Protein AF-A0A023BTS7-F1 (afdb_monomer)

Radius of gyration: 22.59 Å; Cα contacts (8 Å, |Δi|>4): 475; chains: 1; bounding box: 55×73×57 Å

Solvent-accessible surface area (backbone atoms only — not comparable to full-atom values): 14020 Å² total; per-residue (Å²): 135,83,88,79,83,85,84,78,80,92,73,87,89,85,87,76,73,74,65,61,63,58,56,50,54,53,51,52,51,52,52,44,68,60,47,62,92,73,59,75,50,84,70,40,44,70,68,54,87,72,66,68,96,53,53,39,24,44,72,92,36,96,82,47,70,57,91,78,60,73,89,39,26,26,56,42,53,53,33,74,78,83,54,68,22,38,40,38,49,48,79,56,102,66,44,23,32,34,37,27,44,64,54,90,73,28,31,38,34,79,46,74,48,71,12,44,61,44,49,76,45,83,66,95,44,24,38,39,34,27,45,23,72,52,52,90,78,43,54,39,31,33,38,39,36,38,39,26,32,64,87,65,52,74,48,77,47,37,41,36,36,42,69,80,34,82,69,69,88,70,49,96,67,75,48,78,44,75,45,56,41,52,30,14,41,46,93,65,94,44,72,55,76,40,68,36,93,74,78,66,45,84,40,46,51,42,59,76,47,80,45,70,76,36,68,26,40,36,42,43,76,55,94,63,26,36,33,29,40,39,71,52,97,77,42,27,42,49,32,20,30,54,114

Organism: NCBI:txid1317122

Sequence (243 aa):
MKNKVFFLGIGYLFLTVSGYAQGNSLKTQLLLLQNSLGHKFLLDSTGFSTIKNAKFYTKNGDTNVFDINSKNVHIVDVNNDGEKDIIYQDNRHYQATVLLLKKGNDFVEVWNGPGVLVDIKQEKETTMYIVSSAIGCFDMTIVSTLVIDSDTTLTENTIALYSDTKMSTINKTLEQKIISGTLRTQPVIDDKKKIDPCTGDLKMGNQIRVIENKTVTVIKKQKEWFFVVLQEKDQSIIGWVKK

Secondary structure (DSSP, 8-state):
---------------SSHHHHHHHHHHHHHHHHHTTTT-------TTGGG--S--EE-TT-TT-B----GGGEEEE-SSSSSS-EEEEEE-SSS-EEEEEEEETTEEEEEEEEESEEEEEEESSSEEEEEEEPPBTTB-EEEEEEEEE-TT--EEEEEEEEETT-------SS-EEEEEEEEEESSSS----EEE-TTT--EEETTEEEEEEEEEEEEEEEETTEEEEEEE-SS-EEEEEEE-

Foldseek 3Di:
DDDDDDDDDPDDDPDPDVPPVVVVVVVVQLVCVQVVPPFDDDADLPPVVVQPPAFEEEQVDDPHTDDADSVFWHWDDQLPPPHTWIWGWDPPPFTKTWTWDDDPSYTYTPDIDTFDWRDWDDDQWIWTWGWGDQDDLRQWIKIWIWTAYNVRDIDIEMEIQGNLANRDDFDPDKDKDFDWFFFFSDPDDQQDWDQRPNPRDTDGGGTDDTDHRFIWIFRDDDDQKTFTWGDDDRYIYTGIGGD

Structure (mmCIF, N/CA/C/O backbone):
data_AF-A0A023BTS7-F1
#
_entry.id   AF-A0A023BTS7-F1
#
loop_
_atom_site.group_PDB
_atom_site.id
_atom_site.type_symbol
_atom_site.label_atom_id
_atom_site.label_alt_id
_atom_site.label_comp_id
_atom_site.label_asym_id
_atom_site.label_entity_id
_atom_site.label_seq_id
_atom_site.pdbx_PDB_ins_code
_atom_site.Cartn_x
_atom_site.Cartn_y
_atom_site.Cartn_z
_atom_site.occupancy
_atom_site.B_iso_or_equiv
_atom_site.auth_seq_id
_atom_site.auth_comp_id
_atom_site.auth_asym_id
_atom_site.auth_atom_id
_atom_site.pdbx_PDB_model_num
ATOM 1 N N . MET A 1 1 ? -33.519 52.528 -28.679 1.00 38.16 1 MET A N 1
ATOM 2 C CA . MET A 1 1 ? -32.586 51.681 -29.457 1.00 38.16 1 MET A CA 1
ATOM 3 C C . MET A 1 1 ? -31.503 51.150 -28.524 1.00 38.16 1 MET A C 1
ATOM 5 O O . MET A 1 1 ? -30.804 51.939 -27.918 1.00 38.16 1 MET A O 1
ATOM 9 N N . LYS A 1 2 ? -31.487 49.818 -28.375 1.00 35.34 2 LYS A N 1
ATOM 10 C CA . LYS A 1 2 ? -30.511 48.884 -27.770 1.00 35.34 2 LYS A CA 1
ATOM 11 C C . LYS A 1 2 ? -29.406 49.424 -26.834 1.00 35.34 2 LYS A C 1
ATOM 13 O O . LYS A 1 2 ? -28.358 49.863 -27.292 1.00 35.34 2 LYS A O 1
ATOM 18 N N . ASN A 1 3 ? -29.592 49.161 -25.536 1.00 34.84 3 ASN A N 1
ATOM 19 C CA . ASN A 1 3 ? -28.515 48.950 -24.564 1.00 34.84 3 ASN A CA 1
ATOM 20 C C . ASN A 1 3 ? -27.692 47.712 -24.960 1.00 34.84 3 ASN A C 1
ATOM 22 O O . ASN A 1 3 ? -28.260 46.637 -25.162 1.00 34.84 3 ASN A O 1
ATOM 26 N N . LYS A 1 4 ? -26.364 47.839 -25.030 1.00 34.22 4 LYS A N 1
ATOM 27 C CA . LYS A 1 4 ? -25.439 46.698 -25.015 1.00 34.22 4 LYS A CA 1
ATOM 28 C C . LYS A 1 4 ? -24.604 46.779 -23.743 1.00 34.22 4 LYS A C 1
ATOM 30 O O . LYS A 1 4 ? -23.710 47.607 -23.631 1.00 34.22 4 LYS A O 1
ATOM 35 N N . VAL A 1 5 ? -24.951 45.922 -22.790 1.00 38.06 5 VAL A N 1
ATOM 36 C CA . VAL A 1 5 ? -24.174 45.650 -21.582 1.00 38.06 5 VAL A CA 1
ATOM 37 C C . VAL A 1 5 ? -22.942 44.843 -21.991 1.00 38.06 5 VAL A C 1
ATOM 39 O O . VAL A 1 5 ? -23.065 43.802 -22.635 1.00 38.06 5 VAL A O 1
ATOM 4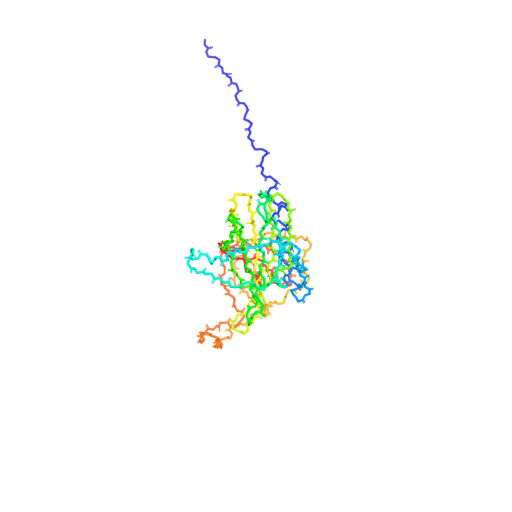2 N N . PHE A 1 6 ? -21.760 45.347 -21.643 1.00 33.44 6 PHE A N 1
ATOM 43 C CA . PHE A 1 6 ? -20.497 44.622 -21.738 1.00 33.44 6 PHE A CA 1
ATOM 44 C C . PHE A 1 6 ? -20.433 43.612 -20.583 1.00 33.44 6 PHE A C 1
ATOM 46 O O . PHE A 1 6 ? -20.255 43.993 -19.430 1.00 33.44 6 PHE A O 1
ATOM 53 N N . PHE A 1 7 ? -20.586 42.325 -20.891 1.00 36.41 7 PHE A N 1
ATOM 54 C CA . PHE A 1 7 ? -20.156 41.239 -20.012 1.00 36.41 7 PHE A CA 1
ATOM 55 C C . PHE A 1 7 ? -18.671 40.984 -20.293 1.00 36.41 7 PHE A C 1
ATOM 57 O O . PHE A 1 7 ? -18.323 40.412 -21.324 1.00 36.41 7 PHE A O 1
ATOM 64 N N . LEU A 1 8 ? -17.793 41.441 -19.401 1.00 38.62 8 LEU A N 1
ATOM 65 C CA . LEU A 1 8 ? -16.391 41.024 -19.371 1.00 38.62 8 LEU A CA 1
ATOM 66 C C . LEU A 1 8 ? -16.278 39.839 -18.412 1.00 38.62 8 LEU A C 1
ATOM 68 O O . LEU A 1 8 ? -16.628 39.932 -17.237 1.00 38.62 8 LEU A O 1
ATOM 72 N N . GLY A 1 9 ? -15.874 38.703 -18.978 1.00 34.56 9 GLY A N 1
ATOM 73 C CA . GLY A 1 9 ? -15.849 37.402 -18.331 1.00 34.56 9 GLY A CA 1
ATOM 74 C C . GLY A 1 9 ? -14.929 37.352 -17.117 1.00 34.56 9 GLY A C 1
ATOM 75 O O . GLY A 1 9 ? -13.729 37.591 -17.212 1.00 34.56 9 GLY A O 1
ATOM 76 N N . ILE A 1 10 ? -15.506 36.942 -15.991 1.00 45.28 10 ILE A N 1
ATOM 77 C CA . ILE A 1 10 ? -14.784 36.271 -14.916 1.00 45.28 10 ILE A CA 1
ATOM 78 C C . ILE A 1 10 ? -14.568 34.843 -15.412 1.00 45.28 10 ILE A C 1
ATOM 80 O O . ILE A 1 10 ? -15.482 34.021 -15.403 1.00 45.28 10 ILE A O 1
ATOM 84 N N . GLY A 1 11 ? -13.381 34.566 -15.934 1.00 36.44 11 GLY A N 1
ATOM 85 C CA . GLY A 1 11 ? -13.023 33.246 -16.425 1.00 36.44 11 GLY A CA 1
ATOM 86 C C . GLY A 1 11 ? -11.534 33.021 -16.255 1.00 36.44 11 GLY A C 1
ATOM 87 O O . GLY A 1 11 ? -10.737 33.801 -16.759 1.00 36.44 11 GLY A O 1
ATOM 88 N N . TYR A 1 12 ? -11.200 31.922 -15.584 1.00 38.53 12 TYR A N 1
ATOM 89 C CA . TYR A 1 12 ? -9.860 31.353 -15.447 1.00 38.53 12 TYR A CA 1
ATOM 90 C C . TYR A 1 12 ? -8.898 32.050 -14.483 1.00 38.53 12 TYR A C 1
ATOM 92 O O . TYR A 1 12 ? -7.897 32.635 -14.881 1.00 38.53 12 TYR A O 1
ATOM 100 N N . LEU A 1 13 ? -9.116 31.830 -13.184 1.00 36.47 13 LEU A N 1
ATOM 101 C CA . LEU A 1 13 ? -7.999 31.756 -12.239 1.00 36.47 13 LEU A CA 1
ATOM 102 C C . LEU A 1 13 ? -8.273 30.747 -11.110 1.00 36.47 13 LEU A C 1
ATOM 104 O O . LEU A 1 13 ? -8.234 31.082 -9.937 1.00 36.47 13 LEU A O 1
ATOM 108 N N . PHE A 1 14 ? -8.581 29.498 -11.465 1.00 35.06 14 PHE A N 1
ATOM 109 C CA . PHE A 1 14 ? -8.651 28.388 -10.505 1.00 35.06 14 PHE A CA 1
ATOM 110 C C . PHE A 1 14 ? -8.162 27.095 -11.161 1.00 35.06 14 PHE A C 1
ATOM 112 O O . PHE A 1 14 ? -8.954 26.217 -11.469 1.00 35.06 14 PHE A O 1
ATOM 119 N N . LEU A 1 15 ? -6.856 26.981 -11.427 1.00 36.12 15 LEU A N 1
ATOM 120 C CA . LEU A 1 15 ? -6.263 25.722 -11.910 1.00 36.12 15 LEU A CA 1
ATOM 121 C C . LEU A 1 15 ? -4.808 25.487 -11.454 1.00 36.12 15 LEU A C 1
ATOM 123 O O . LEU A 1 15 ? -4.045 24.823 -12.147 1.00 36.12 15 LEU A O 1
ATOM 127 N N . THR A 1 16 ? -4.385 25.995 -10.290 1.00 36.78 16 THR A N 1
ATOM 128 C CA . THR A 1 16 ? -2.992 25.783 -9.827 1.00 36.78 16 THR A CA 1
ATOM 129 C C . THR A 1 16 ? -2.820 25.285 -8.393 1.00 36.78 16 THR A C 1
ATOM 131 O O . THR A 1 16 ? -1.685 25.138 -7.953 1.00 36.78 16 THR A O 1
ATOM 134 N N . VAL A 1 17 ? -3.887 24.936 -7.664 1.00 31.33 17 VAL A N 1
ATOM 135 C CA . VAL A 1 17 ? -3.738 24.500 -6.256 1.00 31.33 17 VAL A CA 1
ATOM 136 C C . VAL A 1 17 ? -3.755 22.972 -6.074 1.00 31.33 17 VAL A C 1
ATOM 138 O O . VAL A 1 17 ? -3.212 22.466 -5.099 1.00 31.33 17 VAL A O 1
ATOM 141 N N . SER A 1 18 ? -4.249 22.192 -7.038 1.00 31.66 18 SER A N 1
ATOM 142 C CA . SER A 1 18 ? -4.325 20.723 -6.912 1.00 31.66 18 SER A CA 1
ATOM 143 C C . SER A 1 18 ? -3.000 19.978 -7.154 1.00 31.66 18 SER A C 1
ATOM 145 O O . SER A 1 18 ? -2.874 18.818 -6.771 1.00 31.66 18 SER A O 1
ATOM 147 N N . GLY A 1 19 ? -1.978 20.628 -7.727 1.00 29.69 19 GLY A N 1
ATOM 148 C CA . GLY A 1 19 ? -0.693 19.980 -8.034 1.00 29.69 19 GLY A CA 1
ATOM 149 C C . GLY A 1 19 ? 0.236 19.759 -6.830 1.00 29.69 19 GLY A C 1
ATOM 150 O O . GLY A 1 19 ? 1.085 18.869 -6.864 1.00 29.69 19 GLY A O 1
ATOM 151 N N . TYR A 1 20 ? 0.084 20.537 -5.751 1.00 32.44 20 TYR A N 1
ATOM 152 C CA . TYR A 1 20 ? 0.987 20.470 -4.590 1.00 32.44 20 TYR A CA 1
ATOM 153 C C . TYR A 1 20 ? 0.658 19.319 -3.627 1.00 32.44 20 TYR A C 1
ATOM 155 O O . TYR A 1 20 ? 1.573 18.692 -3.092 1.00 32.44 20 TYR A O 1
ATOM 163 N N . ALA A 1 21 ? -0.626 18.993 -3.446 1.00 35.97 21 ALA A N 1
ATOM 164 C CA . ALA A 1 21 ? -1.048 17.896 -2.572 1.00 35.97 21 ALA A CA 1
ATOM 165 C C . ALA A 1 21 ? -0.669 16.519 -3.154 1.00 35.97 21 ALA A C 1
ATOM 167 O O . ALA A 1 21 ? -0.145 15.657 -2.444 1.00 35.97 21 ALA A O 1
ATOM 168 N N . GLN A 1 22 ? -0.826 16.343 -4.473 1.00 48.41 22 GLN A N 1
ATOM 169 C CA . GLN A 1 22 ? -0.519 15.081 -5.156 1.00 48.41 22 GLN A CA 1
ATOM 170 C C . GLN A 1 22 ? 0.994 14.782 -5.187 1.00 48.41 22 GLN A C 1
ATOM 172 O O . GLN A 1 22 ? 1.408 13.631 -5.047 1.00 48.41 22 GLN A O 1
ATOM 177 N N . GLY A 1 23 ? 1.834 15.822 -5.290 1.00 57.47 23 GLY A N 1
ATOM 178 C CA . GLY A 1 23 ? 3.295 15.685 -5.265 1.00 57.47 23 GLY A CA 1
ATOM 179 C C . GLY A 1 23 ? 3.863 15.263 -3.905 1.00 57.47 23 GLY A C 1
ATOM 180 O O . GLY A 1 23 ? 4.871 14.554 -3.858 1.00 57.47 23 GLY A O 1
ATOM 181 N N . ASN A 1 24 ? 3.220 15.658 -2.799 1.00 70.12 24 ASN A N 1
ATOM 182 C CA . ASN A 1 24 ? 3.669 15.287 -1.455 1.00 70.12 24 ASN A CA 1
ATOM 183 C C . ASN A 1 24 ? 3.337 13.822 -1.126 1.00 70.12 24 ASN A C 1
ATOM 185 O O . ASN A 1 24 ? 4.209 13.085 -0.665 1.00 70.12 24 ASN A O 1
ATOM 189 N N . SER A 1 25 ? 2.114 13.381 -1.448 1.00 81.12 25 SER A N 1
ATOM 190 C CA . SER A 1 25 ? 1.676 11.995 -1.221 1.00 81.12 25 SER A CA 1
ATOM 191 C C . SER A 1 25 ? 2.551 10.987 -1.977 1.00 81.12 25 SER A C 1
ATOM 193 O O . SER A 1 25 ? 3.129 10.089 -1.360 1.00 81.12 25 SER A O 1
ATOM 195 N N . LEU A 1 26 ? 2.785 11.207 -3.280 1.00 88.56 26 LEU A N 1
ATOM 196 C CA . LEU A 1 26 ? 3.653 10.331 -4.075 1.00 88.56 26 LEU A CA 1
ATOM 197 C C . LEU A 1 26 ? 5.077 10.265 -3.507 1.00 88.56 26 LEU A C 1
ATOM 199 O O . LEU A 1 26 ? 5.682 9.198 -3.434 1.00 88.56 26 LEU A O 1
ATOM 203 N N . LYS A 1 27 ? 5.626 11.400 -3.063 1.00 88.75 27 LYS A N 1
ATOM 204 C CA . LYS A 1 27 ? 6.958 11.435 -2.450 1.00 88.75 27 LYS A CA 1
ATOM 205 C C . LYS A 1 27 ? 7.013 10.617 -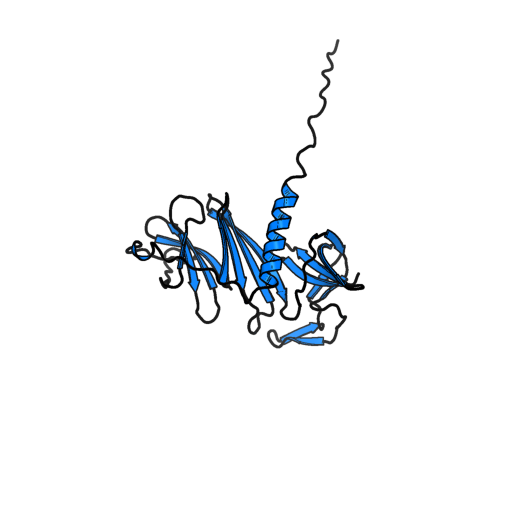1.157 1.00 88.75 27 LYS A C 1
ATOM 207 O O . LYS A 1 27 ? 7.992 9.901 -0.958 1.00 88.75 27 LYS A O 1
ATOM 212 N N . THR A 1 28 ? 5.992 10.700 -0.300 1.00 89.50 28 THR A N 1
ATOM 213 C CA . THR A 1 28 ? 5.890 9.850 0.899 1.00 89.50 28 THR A CA 1
ATOM 214 C C . THR A 1 28 ? 5.862 8.372 0.517 1.00 89.50 28 THR A C 1
ATOM 216 O O . THR A 1 28 ? 6.678 7.610 1.029 1.00 89.50 28 THR A O 1
ATOM 219 N N . GLN A 1 29 ? 5.015 7.975 -0.436 1.00 91.75 29 GLN A N 1
ATOM 220 C CA . GLN A 1 29 ? 4.936 6.582 -0.886 1.00 91.75 29 GLN A CA 1
ATOM 221 C C . GLN A 1 29 ? 6.279 6.064 -1.429 1.00 91.75 29 GLN A C 1
ATOM 223 O O . GLN A 1 29 ? 6.712 4.968 -1.076 1.00 91.75 29 GLN A O 1
ATOM 228 N N . LEU A 1 30 ? 6.984 6.866 -2.235 1.00 92.19 30 LEU A N 1
ATOM 229 C CA . LEU A 1 30 ? 8.309 6.505 -2.749 1.00 92.19 30 LEU A CA 1
ATOM 230 C C . LEU A 1 30 ? 9.348 6.355 -1.623 1.00 92.19 30 LEU A C 1
ATOM 232 O O . LEU A 1 30 ? 10.160 5.435 -1.662 1.00 92.19 30 LEU A O 1
ATOM 236 N N . LEU A 1 31 ? 9.323 7.216 -0.601 1.00 90.19 31 LEU A N 1
ATOM 237 C CA . LEU A 1 31 ? 10.227 7.102 0.554 1.00 90.19 31 LEU A CA 1
ATOM 238 C C . LEU A 1 31 ? 9.940 5.853 1.400 1.00 90.19 31 LEU A C 1
ATOM 240 O O . LEU A 1 31 ? 10.882 5.225 1.888 1.00 90.19 31 LEU A O 1
ATOM 244 N N . LEU A 1 32 ? 8.665 5.481 1.544 1.00 90.81 32 LEU A N 1
ATOM 245 C CA . LEU A 1 32 ? 8.254 4.247 2.219 1.00 90.81 32 LEU A CA 1
ATOM 246 C C . LEU A 1 32 ? 8.705 3.008 1.438 1.00 90.81 32 LEU A C 1
ATOM 248 O O . LEU A 1 32 ? 9.254 2.086 2.036 1.00 90.81 32 LEU A O 1
ATOM 252 N N . LEU A 1 33 ? 8.571 3.010 0.107 1.00 90.62 33 LEU A N 1
ATOM 253 C CA . LEU A 1 33 ? 9.100 1.940 -0.748 1.00 90.62 33 LEU A CA 1
ATOM 254 C C . LEU A 1 33 ? 10.628 1.829 -0.667 1.00 90.62 33 LEU A C 1
ATOM 256 O O . LEU A 1 33 ? 11.164 0.722 -0.671 1.00 90.62 33 LEU A O 1
ATOM 260 N N . GLN A 1 34 ? 11.334 2.958 -0.571 1.00 88.19 34 GLN A N 1
ATOM 261 C CA . GLN A 1 34 ? 12.792 2.979 -0.447 1.00 88.19 34 GLN A CA 1
ATOM 262 C C . GLN A 1 34 ? 13.277 2.408 0.899 1.00 88.19 34 GLN A C 1
ATOM 264 O O . GLN A 1 34 ? 14.335 1.783 0.947 1.00 88.19 34 GLN A O 1
ATOM 269 N N . ASN A 1 35 ? 12.518 2.617 1.980 1.00 80.88 35 ASN A N 1
ATOM 270 C CA . ASN A 1 35 ? 12.898 2.285 3.360 1.00 80.88 35 ASN A CA 1
ATOM 271 C C . ASN A 1 35 ? 11.894 1.327 4.032 1.00 80.88 35 ASN A C 1
ATOM 273 O O . ASN A 1 35 ? 11.577 1.467 5.219 1.00 80.88 35 ASN A O 1
ATOM 277 N N . SER A 1 36 ? 11.384 0.356 3.274 1.00 68.06 36 SER A N 1
ATOM 278 C CA . SER A 1 36 ? 10.275 -0.520 3.682 1.00 68.06 36 SER A CA 1
ATOM 279 C C . SER A 1 36 ? 10.566 -1.365 4.928 1.00 68.06 36 SER A C 1
ATOM 281 O O . SER A 1 36 ? 9.659 -1.654 5.699 1.00 68.06 36 SER A O 1
ATOM 283 N N . LEU A 1 37 ? 11.832 -1.710 5.176 1.00 61.50 37 LEU A N 1
ATOM 284 C CA . LEU A 1 37 ? 12.243 -2.593 6.277 1.00 61.50 37 LEU A CA 1
ATOM 285 C C . LEU A 1 37 ? 12.459 -1.879 7.626 1.00 61.50 37 LEU A C 1
ATOM 287 O O . LEU A 1 37 ? 12.729 -2.540 8.628 1.00 61.50 37 LEU A O 1
ATOM 291 N N . GLY A 1 38 ? 12.384 -0.543 7.664 1.00 59.19 38 GLY A N 1
ATOM 292 C CA . GLY A 1 38 ? 12.733 0.251 8.851 1.00 59.19 38 GLY A CA 1
ATOM 293 C C . GLY A 1 38 ? 11.557 0.871 9.608 1.00 59.19 38 GLY A C 1
ATOM 294 O O . GLY A 1 38 ? 11.738 1.303 10.745 1.00 59.19 38 GLY A O 1
ATOM 295 N N . HIS A 1 39 ? 10.367 0.934 9.007 1.00 66.19 39 HIS A N 1
ATOM 296 C CA . HIS A 1 39 ? 9.239 1.655 9.594 1.00 66.19 39 HIS A CA 1
ATOM 297 C C . HIS A 1 39 ? 8.427 0.736 10.509 1.00 66.19 39 HIS A C 1
ATOM 299 O O . HIS A 1 39 ? 7.797 -0.215 10.055 1.00 66.19 39 HIS A O 1
ATOM 305 N N . LYS A 1 40 ? 8.442 1.029 11.813 1.00 73.19 40 LYS A N 1
ATOM 306 C CA . LYS A 1 40 ? 7.531 0.430 12.792 1.00 73.19 40 LYS A CA 1
ATOM 307 C C . LYS A 1 40 ? 6.565 1.502 13.262 1.00 73.19 40 LYS A C 1
ATOM 309 O O . LYS A 1 40 ? 6.980 2.436 13.943 1.00 73.19 40 LYS A O 1
ATOM 314 N N . PHE A 1 41 ? 5.295 1.349 12.914 1.00 87.00 41 PHE A N 1
ATOM 315 C CA . PHE A 1 41 ? 4.245 2.151 13.517 1.00 87.00 41 PHE A CA 1
ATOM 316 C C . PHE A 1 41 ? 4.007 1.685 14.957 1.00 87.00 41 PHE A C 1
ATOM 318 O O . PHE A 1 41 ? 3.904 0.482 15.215 1.00 87.00 41 PHE A O 1
ATOM 325 N N . LEU A 1 42 ? 3.946 2.625 15.901 1.00 88.19 42 LEU A N 1
ATOM 326 C CA . LEU A 1 42 ? 3.655 2.306 17.293 1.00 88.19 42 LEU A CA 1
ATOM 327 C C . LEU A 1 42 ? 2.140 2.227 17.480 1.00 88.19 42 LEU A C 1
ATOM 329 O O . LEU A 1 42 ? 1.445 3.236 17.421 1.00 88.19 42 LEU A O 1
ATOM 333 N N . LEU A 1 43 ? 1.642 1.016 17.709 1.00 90.50 43 LEU A N 1
ATOM 334 C CA . LEU A 1 43 ? 0.234 0.791 18.009 1.00 90.50 43 LEU A CA 1
ATOM 335 C C . LEU A 1 43 ? -0.125 1.380 19.380 1.00 90.50 43 LEU A C 1
ATOM 337 O O . LEU A 1 43 ? 0.667 1.322 20.321 1.00 90.50 43 LEU A O 1
ATOM 341 N N . ASP A 1 44 ? -1.344 1.905 19.484 1.00 91.25 44 ASP A N 1
ATOM 342 C CA . ASP A 1 44 ? -1.888 2.475 20.719 1.00 91.25 44 ASP A CA 1
ATOM 343 C C . ASP A 1 44 ? -3.146 1.705 21.102 1.00 91.25 44 ASP A C 1
ATOM 345 O O . ASP A 1 44 ? -4.217 1.910 20.541 1.00 91.25 44 ASP A O 1
ATOM 349 N N . SER A 1 45 ? -3.003 0.792 22.055 1.00 91.44 45 SER A N 1
ATOM 350 C CA . SER A 1 45 ? -4.121 -0.006 22.564 1.00 91.44 45 SER A CA 1
ATOM 351 C C . SER A 1 45 ? -4.870 0.682 23.711 1.00 91.44 45 SER A C 1
ATOM 353 O O . SER A 1 45 ? -5.773 0.084 24.308 1.00 91.44 45 SER A O 1
ATOM 355 N N . THR A 1 46 ? -4.516 1.929 24.044 1.00 91.94 46 THR A N 1
ATOM 356 C CA . THR A 1 46 ? -5.170 2.692 25.110 1.00 91.94 46 THR A CA 1
ATOM 357 C C . THR A 1 46 ? -6.653 2.852 24.800 1.00 91.94 46 THR A C 1
ATOM 359 O O . THR A 1 46 ? -7.047 3.267 23.718 1.00 91.94 46 THR A O 1
ATOM 362 N N . GLY A 1 47 ? -7.499 2.497 25.767 1.00 87.19 47 GLY A N 1
ATOM 363 C CA . GLY A 1 47 ? -8.951 2.515 25.598 1.00 87.19 47 GLY A CA 1
ATOM 364 C C . GLY A 1 47 ? -9.549 1.199 25.104 1.00 87.19 47 GLY A C 1
ATOM 365 O O . GLY A 1 47 ? -10.747 1.012 25.260 1.00 87.19 47 GLY A O 1
ATOM 366 N N . PHE A 1 48 ? -8.763 0.222 24.635 1.00 91.19 48 PHE A N 1
ATOM 367 C CA . PHE A 1 48 ? -9.332 -1.075 24.241 1.00 91.19 48 PHE A CA 1
ATOM 368 C C . PHE A 1 48 ? -10.049 -1.778 25.408 1.00 91.19 48 PHE A C 1
ATOM 370 O O . PHE A 1 48 ? -11.105 -2.375 25.232 1.00 91.19 48 PHE A O 1
ATOM 377 N N . SER A 1 49 ? -9.519 -1.667 26.631 1.00 90.25 49 SER A N 1
ATOM 378 C CA . SER A 1 49 ? -10.111 -2.279 27.831 1.00 90.25 49 SER A CA 1
ATOM 379 C C . SER A 1 49 ? -11.472 -1.6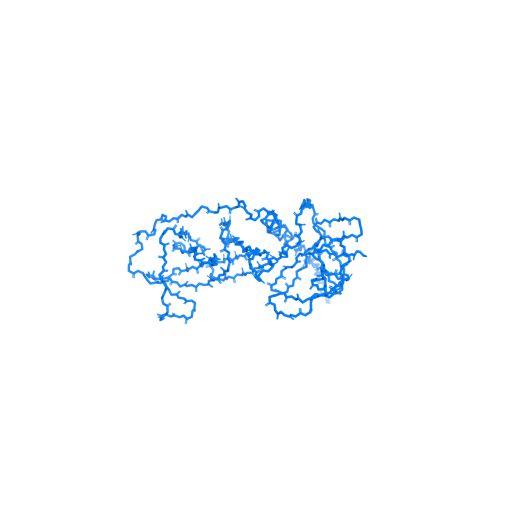97 28.237 1.00 90.25 49 SER A C 1
ATOM 381 O O . SER A 1 49 ? -12.163 -2.293 29.069 1.00 90.25 49 SER A O 1
ATOM 383 N N . THR A 1 50 ? -11.871 -0.546 27.686 1.00 89.12 50 THR A N 1
ATOM 384 C CA . THR A 1 50 ? -13.192 0.051 27.938 1.00 89.12 50 THR A CA 1
ATOM 385 C C . THR A 1 50 ? -14.265 -0.512 27.006 1.00 89.12 50 THR A C 1
ATOM 387 O O . THR A 1 50 ? -15.452 -0.393 27.315 1.00 89.12 50 THR A O 1
ATOM 390 N N . ILE A 1 51 ? -13.866 -1.184 25.920 1.00 89.38 51 ILE A N 1
ATOM 391 C CA . ILE A 1 51 ? -14.760 -1.864 24.986 1.00 89.38 51 ILE A CA 1
ATOM 392 C C . ILE A 1 51 ? -15.280 -3.138 25.659 1.00 89.38 51 ILE A C 1
ATOM 394 O O . ILE A 1 51 ? -14.534 -4.086 25.907 1.00 89.38 51 ILE A O 1
ATOM 398 N N . LYS A 1 52 ? -16.577 -3.163 25.982 1.00 88.69 52 LYS A N 1
ATOM 399 C CA . LYS A 1 52 ? -17.230 -4.288 26.665 1.00 88.69 52 LYS A CA 1
ATOM 400 C C . LYS A 1 52 ? -18.328 -4.880 25.796 1.00 88.69 52 LYS A C 1
ATOM 402 O O . LYS A 1 52 ? -19.176 -4.154 25.287 1.00 88.69 52 LYS A O 1
ATOM 407 N N . ASN A 1 53 ? -18.347 -6.209 25.700 1.00 88.50 53 ASN A N 1
ATOM 408 C CA . ASN A 1 53 ? -19.386 -6.974 25.001 1.00 88.50 53 ASN A CA 1
ATOM 409 C C . ASN A 1 53 ? -19.599 -6.555 23.531 1.00 88.50 53 ASN A C 1
ATOM 411 O O . ASN A 1 53 ? -20.698 -6.715 23.008 1.00 88.50 53 ASN A O 1
ATOM 415 N N . ALA A 1 54 ? -18.573 -5.995 22.887 1.00 90.62 54 ALA A N 1
ATOM 416 C CA . ALA A 1 54 ? -18.613 -5.625 21.479 1.00 90.62 54 ALA A CA 1
ATOM 417 C C . ALA A 1 54 ? -18.364 -6.847 20.591 1.00 90.62 54 ALA A C 1
ATOM 419 O O . ALA A 1 54 ? -17.602 -7.748 20.958 1.00 90.62 54 ALA A O 1
ATOM 420 N N . LYS A 1 55 ? -18.973 -6.847 19.408 1.00 93.19 55 LYS A N 1
ATOM 421 C CA . LYS A 1 55 ? -18.679 -7.790 18.325 1.00 93.19 55 LYS A CA 1
ATOM 422 C C . LYS A 1 55 ? -17.902 -7.095 17.207 1.00 93.19 55 LYS A C 1
ATOM 424 O O . LYS A 1 55 ? -18.094 -5.907 16.961 1.00 93.19 55 LYS A O 1
ATOM 429 N N . PHE A 1 56 ? -17.051 -7.855 16.520 1.00 93.19 56 PHE A N 1
ATOM 430 C CA . PHE A 1 56 ? -16.246 -7.392 15.385 1.00 93.19 56 PHE A CA 1
ATOM 431 C C . PHE A 1 56 ? -16.693 -8.123 14.122 1.00 93.19 56 PHE A C 1
ATOM 433 O O . PHE A 1 56 ? -16.343 -9.285 13.909 1.00 93.19 56 PHE A O 1
ATOM 440 N N . TYR A 1 57 ? -17.518 -7.470 13.312 1.00 93.19 57 TYR A N 1
ATOM 441 C CA . TYR A 1 57 ? -18.086 -8.069 12.110 1.00 93.19 57 TYR A CA 1
ATOM 442 C C . TYR A 1 57 ? -17.153 -7.909 10.914 1.00 93.19 57 TYR A C 1
ATOM 444 O O . TYR A 1 57 ? -16.570 -6.845 10.698 1.00 93.19 57 TYR A O 1
ATOM 452 N N . THR A 1 58 ? -17.060 -8.957 10.099 1.00 89.44 58 THR A N 1
ATOM 453 C CA . THR A 1 58 ? -16.421 -8.867 8.779 1.00 89.44 58 THR A CA 1
ATOM 454 C C . THR A 1 58 ? -17.260 -8.028 7.816 1.00 89.44 58 THR A C 1
ATOM 456 O O . THR A 1 58 ? -18.475 -7.885 7.987 1.00 89.44 58 THR A O 1
ATOM 459 N N . LYS A 1 59 ? -16.642 -7.570 6.724 1.00 84.12 59 LYS A N 1
ATOM 460 C CA . LYS A 1 59 ? -17.313 -6.784 5.675 1.00 84.12 59 LYS A CA 1
ATOM 461 C C . LYS A 1 59 ? -18.517 -7.502 5.041 1.00 84.12 59 LYS A C 1
ATOM 463 O O . LYS A 1 59 ? -19.416 -6.858 4.508 1.00 84.12 59 LYS A O 1
ATOM 468 N N . ASN A 1 60 ? -18.552 -8.836 5.116 1.00 76.19 60 ASN A N 1
ATOM 469 C CA . ASN A 1 60 ? -19.580 -9.681 4.501 1.00 76.19 60 ASN A CA 1
ATOM 470 C C . ASN A 1 60 ? -20.849 -9.867 5.359 1.00 76.19 60 ASN A C 1
ATOM 472 O O . ASN A 1 60 ? -21.733 -10.630 4.969 1.00 76.19 60 ASN A O 1
ATOM 476 N N . GLY A 1 61 ? -20.972 -9.164 6.490 1.00 61.72 61 GLY A N 1
ATOM 477 C CA . GLY A 1 61 ? -22.243 -8.977 7.196 1.00 61.72 61 GLY A CA 1
ATOM 478 C C . GLY A 1 61 ? -22.279 -9.462 8.647 1.00 61.72 61 GLY A C 1
ATOM 479 O O . GLY A 1 61 ? -21.370 -10.131 9.141 1.00 61.72 61 GLY A O 1
ATOM 480 N N . ASP A 1 62 ? -23.399 -9.150 9.305 1.00 67.62 62 ASP A N 1
ATOM 481 C CA . ASP A 1 62 ? -23.634 -9.204 10.761 1.00 67.62 62 ASP A CA 1
ATOM 482 C C . ASP A 1 62 ? -23.618 -10.617 11.390 1.00 67.62 62 ASP A C 1
ATOM 484 O O . ASP A 1 62 ? -23.923 -10.796 12.569 1.00 67.62 62 ASP A O 1
ATOM 488 N N . THR A 1 63 ? -23.297 -11.654 10.615 1.00 70.06 63 THR A N 1
ATOM 489 C CA . THR A 1 63 ? -23.255 -13.051 11.087 1.00 70.06 63 THR A CA 1
ATOM 490 C C . THR A 1 63 ? -21.842 -13.606 11.207 1.00 70.06 63 THR A C 1
ATOM 492 O O . THR A 1 63 ? -21.644 -14.602 11.901 1.00 70.06 63 THR A O 1
ATOM 495 N N . ASN A 1 64 ? -20.858 -12.964 10.575 1.00 79.12 64 ASN A N 1
ATOM 496 C CA . ASN A 1 64 ? -19.482 -13.435 10.568 1.00 79.12 64 ASN A CA 1
ATOM 497 C C . ASN A 1 64 ? -18.622 -12.517 11.441 1.00 79.12 64 ASN A C 1
ATOM 499 O O . ASN A 1 64 ? -18.296 -11.395 11.049 1.00 79.12 64 ASN A O 1
ATOM 503 N N . VAL A 1 65 ? -18.312 -13.000 12.643 1.00 81.50 65 VAL A N 1
ATOM 504 C CA . VAL A 1 65 ? -17.538 -12.293 13.668 1.00 81.50 65 VAL A CA 1
ATOM 505 C C . VAL A 1 65 ? -16.142 -12.901 13.736 1.00 81.50 65 VAL A C 1
ATOM 507 O O . VAL A 1 65 ? -16.007 -14.122 13.662 1.00 81.50 65 VAL A O 1
ATOM 510 N N . PHE A 1 66 ? -15.113 -12.072 13.901 1.00 84.69 66 PHE A N 1
ATOM 511 C CA . PHE A 1 66 ? -13.753 -12.546 14.149 1.00 84.69 66 PHE A CA 1
ATOM 512 C C . PHE A 1 66 ? -13.189 -11.986 15.452 1.00 84.69 66 PHE A C 1
ATOM 514 O O . PHE A 1 66 ? -13.537 -10.892 15.890 1.00 84.69 66 PHE A O 1
ATOM 521 N N . ASP A 1 67 ? -12.307 -12.759 16.077 1.00 82.88 67 ASP A N 1
ATOM 522 C CA . ASP A 1 67 ? -11.620 -12.333 17.288 1.00 82.88 67 ASP A CA 1
ATOM 523 C C . ASP A 1 67 ? -10.443 -11.427 16.932 1.00 82.88 67 ASP A C 1
ATOM 525 O O . ASP A 1 67 ? -9.626 -11.758 16.066 1.00 82.88 67 ASP A O 1
ATOM 529 N N . ILE A 1 68 ? -10.319 -10.307 17.644 1.00 85.69 68 ILE A N 1
ATOM 530 C CA . ILE A 1 68 ? -9.151 -9.432 17.551 1.00 85.69 68 ILE A CA 1
ATOM 531 C C . ILE A 1 68 ? -8.309 -9.515 18.819 1.00 85.69 68 ILE A C 1
ATOM 533 O O . ILE A 1 68 ? -8.808 -9.583 19.943 1.00 85.69 68 ILE A O 1
ATOM 537 N N . ASN A 1 69 ? -6.992 -9.501 18.637 1.00 84.31 69 ASN A N 1
ATOM 538 C CA . ASN A 1 69 ? -6.041 -9.506 19.738 1.00 84.31 69 ASN A CA 1
ATOM 539 C C . ASN A 1 69 ? -5.760 -8.070 20.188 1.00 84.31 69 ASN A C 1
ATOM 541 O O . ASN A 1 69 ? -5.159 -7.298 19.442 1.00 84.31 69 ASN A O 1
ATOM 545 N N . SER A 1 70 ? -6.098 -7.755 21.439 1.00 82.94 70 SER A N 1
ATOM 546 C CA . SER A 1 70 ? -5.920 -6.430 22.045 1.00 82.94 70 SER A CA 1
ATOM 547 C C . SER A 1 70 ? -4.478 -5.907 22.051 1.00 82.94 70 SER A C 1
ATOM 549 O O . SER A 1 70 ? -4.257 -4.731 22.315 1.00 82.94 70 SER A O 1
ATOM 551 N N . LYS A 1 71 ? -3.476 -6.762 21.814 1.00 85.50 71 LYS A N 1
ATOM 552 C CA . LYS A 1 71 ? -2.062 -6.358 21.739 1.00 85.50 71 LYS A CA 1
ATOM 553 C C . LYS A 1 71 ? -1.658 -5.802 20.374 1.00 85.50 71 LYS A C 1
ATOM 555 O O . LYS A 1 71 ? -0.616 -5.163 20.285 1.00 85.50 71 LYS A O 1
ATOM 560 N N . ASN A 1 72 ? -2.469 -6.028 19.341 1.00 90.62 72 ASN A N 1
ATOM 561 C CA . ASN A 1 72 ? -2.170 -5.617 17.972 1.00 90.62 72 ASN A CA 1
ATOM 562 C C . ASN A 1 72 ? -3.216 -4.632 17.433 1.00 90.62 72 ASN A C 1
ATOM 564 O O . ASN A 1 72 ? -3.578 -4.688 16.261 1.00 90.62 72 ASN A O 1
ATOM 568 N N . VAL A 1 73 ? -3.735 -3.755 18.289 1.00 93.81 73 VAL A N 1
ATOM 569 C CA . VAL A 1 73 ? -4.731 -2.749 17.906 1.00 93.81 73 VAL A CA 1
ATOM 570 C C . VAL A 1 73 ? -4.182 -1.346 18.093 1.00 93.81 73 VAL A C 1
ATOM 572 O O . VAL A 1 73 ? -3.408 -1.090 19.016 1.00 93.81 73 VAL A O 1
ATOM 575 N N . HIS A 1 74 ? -4.625 -0.439 17.236 1.00 95.75 74 HIS A N 1
ATOM 576 C CA . HIS A 1 74 ? -4.501 0.996 17.411 1.00 95.75 74 H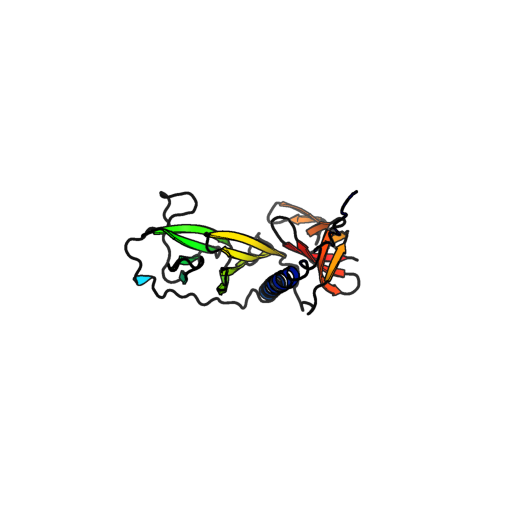IS A CA 1
ATOM 577 C C . HIS A 1 74 ? -5.904 1.605 17.478 1.00 95.75 74 HIS A C 1
ATOM 579 O O . HIS A 1 74 ? -6.717 1.374 16.582 1.00 95.75 74 HIS A O 1
ATOM 585 N N . ILE A 1 75 ? -6.184 2.324 18.563 1.00 95.19 75 ILE A N 1
ATOM 586 C CA . ILE A 1 75 ? -7.465 2.970 18.847 1.00 95.19 75 ILE A CA 1
ATOM 587 C C . ILE A 1 75 ? -7.380 4.428 18.421 1.00 95.19 75 ILE A C 1
ATOM 589 O O . ILE A 1 75 ? -6.619 5.211 18.989 1.00 95.19 75 ILE A O 1
ATOM 593 N N . VAL A 1 76 ? -8.164 4.805 17.420 1.00 95.38 76 VAL A N 1
ATOM 594 C CA . VAL A 1 76 ? -8.082 6.132 16.806 1.00 95.38 76 VAL A CA 1
ATOM 595 C C . VAL A 1 76 ? -9.416 6.481 16.158 1.00 95.38 76 VAL A C 1
ATOM 597 O O . VAL A 1 76 ? -10.139 5.597 15.740 1.00 95.38 76 VAL A O 1
ATOM 600 N N . ASP A 1 77 ? -9.757 7.763 16.126 1.00 95.25 77 ASP A N 1
ATOM 601 C CA . ASP A 1 77 ? -10.932 8.268 15.405 1.00 95.25 77 ASP A CA 1
ATOM 602 C C . ASP A 1 77 ? -10.498 8.503 13.950 1.00 95.25 77 ASP A C 1
ATOM 604 O O . ASP A 1 77 ? -9.744 9.450 13.698 1.00 95.25 77 ASP A O 1
ATOM 608 N N . VAL A 1 78 ? -10.813 7.586 13.024 1.00 95.75 78 VAL A N 1
ATOM 609 C CA . VAL A 1 78 ? -10.286 7.682 11.645 1.00 95.75 78 VAL A CA 1
ATOM 610 C C . VAL A 1 78 ? -11.177 8.509 10.728 1.00 95.75 78 VAL A C 1
ATOM 612 O O . VAL A 1 78 ? -10.675 9.081 9.761 1.00 95.75 78 VAL A O 1
ATOM 615 N N . ASN A 1 79 ? -12.472 8.588 11.017 1.00 95.19 79 ASN A N 1
ATOM 616 C CA . ASN A 1 79 ? -13.455 9.354 10.253 1.00 95.19 79 ASN A CA 1
ATOM 617 C C . ASN A 1 79 ? -13.824 10.681 10.947 1.00 95.19 79 ASN A C 1
ATOM 619 O O . ASN A 1 79 ? -14.735 11.367 10.507 1.00 95.19 79 ASN A O 1
ATOM 623 N N . ASN A 1 80 ? -13.117 11.092 11.998 1.00 93.44 80 ASN A N 1
ATOM 624 C CA . ASN A 1 80 ? -13.364 12.348 12.712 1.00 93.44 80 ASN A CA 1
ATOM 625 C C . ASN A 1 80 ? -14.827 12.509 13.182 1.00 93.44 80 ASN A C 1
ATOM 627 O O . ASN A 1 80 ? -15.341 13.634 13.220 1.00 93.44 80 ASN A O 1
ATOM 631 N N 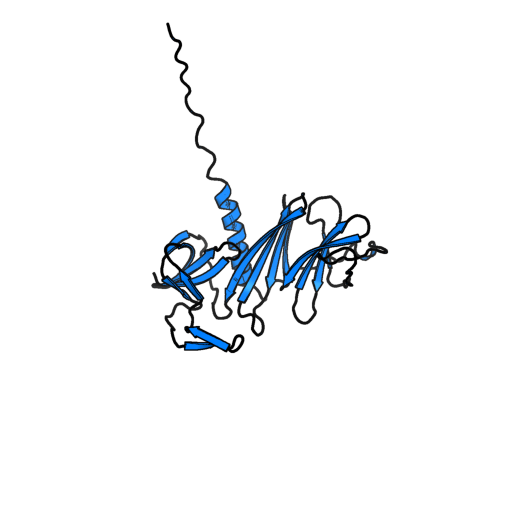. ASP A 1 81 ? -15.511 11.408 13.513 1.00 93.94 81 ASP A N 1
ATOM 632 C CA . ASP A 1 81 ? -16.905 11.433 13.981 1.00 93.94 81 ASP A CA 1
ATOM 633 C C . ASP A 1 81 ? -17.026 11.614 15.507 1.00 93.94 81 ASP A C 1
ATOM 635 O O . ASP A 1 81 ? -18.125 11.792 16.043 1.00 93.94 81 ASP A O 1
ATOM 639 N N . GLY A 1 82 ? -15.886 11.656 16.204 1.00 93.44 82 GLY A N 1
ATOM 640 C CA . GLY A 1 82 ? -15.787 11.805 17.650 1.00 93.44 82 GLY A CA 1
ATOM 641 C C . GLY A 1 82 ? -15.809 10.481 18.411 1.00 93.44 82 GLY A C 1
ATOM 642 O O . GLY A 1 82 ? -15.540 10.480 19.620 1.00 93.44 82 GLY A O 1
ATOM 643 N N . GLU A 1 83 ? -16.086 9.359 17.747 1.00 94.00 83 GLU A N 1
ATOM 644 C CA . GLU A 1 83 ? -15.932 8.028 18.311 1.00 94.00 83 GLU A CA 1
ATOM 645 C C . GLU A 1 83 ? -14.577 7.400 17.937 1.00 94.00 83 GLU A C 1
ATOM 647 O O . GLU A 1 83 ? -13.829 7.877 17.093 1.00 94.00 83 GLU A O 1
ATOM 652 N N . LYS A 1 84 ? -14.175 6.352 18.666 1.00 94.94 84 LYS A N 1
ATOM 653 C CA . LYS A 1 84 ? -12.911 5.654 18.406 1.00 94.94 84 LYS A CA 1
ATOM 654 C C . LYS A 1 84 ? -13.155 4.378 17.617 1.00 94.94 84 LYS A C 1
ATOM 656 O O . LYS A 1 84 ? -13.908 3.513 18.066 1.00 94.94 84 LYS A O 1
ATOM 661 N N . ASP A 1 85 ? -12.420 4.252 16.525 1.00 96.31 85 ASP A N 1
ATOM 662 C CA . ASP A 1 85 ? -12.332 3.092 15.652 1.00 96.31 85 ASP A CA 1
ATOM 663 C C . ASP A 1 85 ? -11.138 2.207 16.018 1.00 96.31 85 ASP A C 1
ATOM 665 O O . ASP A 1 85 ? -10.335 2.513 16.912 1.00 96.31 85 ASP A O 1
ATOM 669 N N . ILE A 1 86 ? -11.021 1.080 15.315 1.00 96.38 86 ILE A N 1
ATOM 670 C CA . ILE A 1 86 ? -9.951 0.109 15.522 1.00 96.38 86 ILE A CA 1
ATOM 671 C C . ILE A 1 86 ? -9.199 -0.116 14.215 1.00 96.38 86 ILE A C 1
ATOM 673 O O . ILE A 1 86 ? -9.765 -0.534 13.206 1.00 96.38 86 ILE A O 1
ATOM 677 N N . ILE A 1 87 ? -7.882 0.052 14.271 1.00 96.19 87 ILE A N 1
ATOM 678 C CA . ILE A 1 87 ? -6.968 -0.530 13.291 1.00 96.19 87 ILE A CA 1
ATOM 679 C C . ILE A 1 87 ? -6.337 -1.762 13.928 1.00 96.19 87 ILE A C 1
ATOM 681 O O . ILE A 1 87 ? -5.609 -1.656 14.914 1.00 96.19 87 ILE A O 1
ATOM 685 N N . TYR A 1 88 ? -6.613 -2.938 13.377 1.00 94.69 88 TYR A N 1
ATOM 686 C CA . TYR A 1 88 ? -6.084 -4.212 13.850 1.00 94.69 88 TYR A CA 1
ATOM 687 C C . TYR A 1 88 ? -4.983 -4.724 12.916 1.00 94.69 88 TYR A C 1
ATOM 689 O O . TYR A 1 88 ? -5.161 -4.758 11.701 1.00 94.69 88 TYR A O 1
ATOM 697 N N . GLN A 1 89 ? -3.847 -5.137 13.482 1.00 91.88 89 GLN A N 1
ATOM 698 C CA . GLN A 1 89 ? -2.774 -5.815 12.758 1.00 91.88 89 GLN A CA 1
ATOM 699 C C . GLN A 1 89 ? -2.791 -7.320 13.048 1.00 91.88 89 GLN A C 1
ATOM 701 O O . GLN A 1 89 ? -2.384 -7.779 14.123 1.00 91.88 89 GLN A O 1
ATOM 706 N N . ASP A 1 90 ? -3.223 -8.107 12.066 1.00 86.19 90 ASP A N 1
ATOM 707 C CA . ASP A 1 90 ? -3.067 -9.555 12.117 1.00 86.19 90 ASP A CA 1
ATOM 708 C C . ASP A 1 90 ? -1.602 -9.901 11.832 1.00 86.19 90 ASP A C 1
ATOM 710 O O . ASP A 1 90 ? -1.035 -9.522 10.807 1.00 86.19 90 ASP A O 1
ATOM 714 N N . ASN A 1 91 ? -0.975 -10.602 12.771 1.00 76.69 91 ASN A N 1
ATOM 715 C CA . ASN A 1 91 ? 0.423 -11.012 12.700 1.00 76.69 91 ASN A CA 1
ATOM 716 C C . ASN A 1 91 ? 0.591 -12.514 12.415 1.00 76.69 91 ASN A C 1
ATOM 718 O O . ASN A 1 91 ? 1.687 -13.051 12.601 1.00 76.69 91 ASN A O 1
ATOM 722 N N . ARG A 1 92 ? -0.473 -13.200 11.973 1.00 70.25 92 ARG A N 1
ATOM 723 C CA . ARG A 1 92 ? -0.388 -14.557 11.407 1.00 70.25 92 ARG A CA 1
ATOM 724 C C . ARG A 1 92 ? 0.344 -14.527 10.055 1.00 70.25 92 ARG A C 1
ATOM 726 O O . ARG A 1 92 ? 0.743 -13.468 9.592 1.00 70.25 92 ARG A O 1
ATOM 733 N N . HIS A 1 93 ? 0.584 -15.703 9.459 1.00 57.47 93 HIS A N 1
ATOM 734 C CA . HIS A 1 93 ? 1.539 -15.971 8.360 1.00 57.47 93 HIS A CA 1
ATOM 735 C C . HIS A 1 93 ? 1.727 -14.878 7.289 1.00 57.47 93 HIS A C 1
ATOM 737 O O . HIS A 1 93 ? 2.848 -14.706 6.812 1.00 57.47 93 HIS A O 1
ATOM 743 N N . TYR A 1 94 ? 0.672 -14.144 6.941 1.00 65.50 94 TYR A N 1
ATOM 744 C CA . TYR A 1 94 ? 0.740 -12.934 6.134 1.00 65.50 94 TYR A CA 1
ATOM 745 C C . TYR A 1 94 ? 0.265 -11.770 6.997 1.00 65.50 94 TYR A C 1
ATOM 747 O O . TYR A 1 94 ? -0.885 -11.765 7.432 1.00 65.50 94 TYR A O 1
ATOM 755 N N . GLN A 1 95 ? 1.155 -10.812 7.272 1.00 85.38 95 GLN A N 1
ATOM 756 C CA . GLN A 1 95 ? 0.776 -9.602 7.997 1.00 85.38 95 GLN A CA 1
ATOM 757 C C . GLN A 1 95 ? -0.375 -8.925 7.252 1.00 85.38 95 GLN A C 1
ATOM 759 O O . GLN A 1 95 ? -0.278 -8.725 6.038 1.00 85.38 95 GLN A O 1
ATOM 764 N N . ALA A 1 96 ? -1.444 -8.592 7.963 1.00 91.19 96 ALA A N 1
ATOM 765 C CA . ALA A 1 96 ? -2.589 -7.892 7.401 1.00 91.19 96 ALA A CA 1
ATOM 766 C C . ALA A 1 96 ? -3.003 -6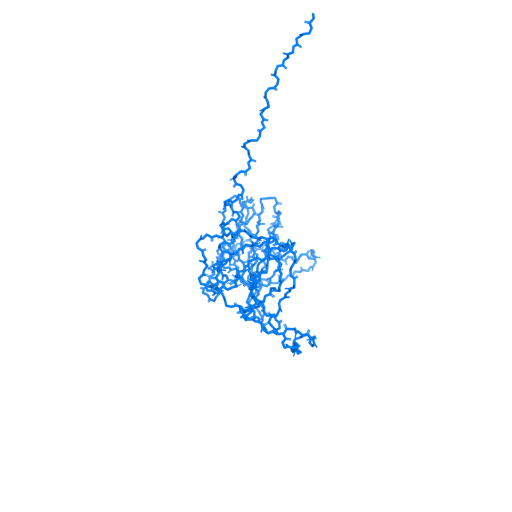.748 8.317 1.00 91.19 96 ALA A C 1
ATOM 768 O O . ALA A 1 96 ? -2.861 -6.821 9.540 1.00 91.19 96 ALA A O 1
ATOM 769 N N . THR A 1 97 ? -3.536 -5.696 7.711 1.00 94.50 97 THR A N 1
ATOM 770 C CA . THR A 1 97 ? -4.128 -4.571 8.423 1.00 94.50 97 THR A CA 1
ATOM 771 C C . THR A 1 97 ? -5.628 -4.585 8.154 1.00 94.50 97 THR A C 1
ATOM 773 O O . THR A 1 97 ? -6.064 -4.748 7.016 1.00 94.50 97 THR A O 1
ATOM 776 N N . VAL A 1 98 ? -6.420 -4.432 9.210 1.00 94.75 98 VAL A N 1
ATOM 777 C CA . VAL A 1 98 ? -7.881 -4.411 9.155 1.00 94.75 98 VAL A CA 1
ATOM 778 C C . VAL A 1 98 ? -8.360 -3.113 9.787 1.00 94.75 98 VAL A C 1
ATOM 780 O O . VAL A 1 98 ? -7.966 -2.794 10.909 1.00 94.75 98 VAL A O 1
ATOM 783 N N . LEU A 1 99 ? -9.194 -2.366 9.070 1.00 96.31 99 LEU A N 1
ATOM 784 C CA . LEU A 1 99 ? -9.847 -1.162 9.571 1.00 96.31 99 LEU A CA 1
ATOM 785 C C . LEU A 1 99 ? -11.299 -1.483 9.925 1.00 96.31 99 LEU A C 1
ATOM 787 O O . LEU A 1 99 ? -12.067 -1.959 9.085 1.00 96.31 99 LEU A O 1
ATOM 791 N N . LEU A 1 100 ? -11.654 -1.204 11.172 1.00 95.75 100 LEU A N 1
ATOM 792 C CA . LEU A 1 100 ? -12.938 -1.489 11.795 1.00 95.75 100 LEU A CA 1
ATOM 793 C C . LEU A 1 100 ? -13.539 -0.176 12.297 1.00 95.75 100 LEU A C 1
ATOM 795 O O . LEU A 1 100 ? -13.004 0.402 13.243 1.00 95.75 100 LEU A O 1
ATOM 799 N N . LEU A 1 101 ? -14.645 0.266 11.696 1.00 95.62 101 LEU A N 1
ATOM 800 C CA . LEU A 1 101 ? -15.364 1.448 12.173 1.00 95.62 101 LEU A CA 1
ATOM 801 C C . LEU A 1 101 ? -16.351 1.077 13.268 1.00 95.62 101 LEU A C 1
ATOM 803 O O . LEU A 1 101 ? -16.971 0.005 13.227 1.00 95.62 101 LEU A O 1
ATOM 807 N N . LYS A 1 102 ? -16.515 1.968 14.239 1.00 94.94 102 LYS A N 1
ATOM 808 C CA . LYS A 1 102 ? -17.505 1.788 15.296 1.00 94.94 102 LYS A CA 1
ATOM 809 C C . LYS A 1 102 ? -18.928 1.920 14.743 1.00 94.94 102 LYS A C 1
ATOM 811 O O . LYS A 1 102 ? -19.231 2.752 13.893 1.00 94.94 102 LYS A O 1
ATOM 816 N N . LYS A 1 103 ? -19.830 1.068 15.233 1.00 92.56 103 LYS A N 1
ATOM 817 C CA . LYS A 1 103 ? -21.262 1.095 14.911 1.00 92.56 103 LYS A CA 1
ATOM 818 C C . LYS A 1 103 ? -22.075 0.741 16.153 1.00 92.56 103 LYS A C 1
ATOM 820 O O . LYS A 1 103 ? -22.354 -0.425 16.440 1.00 92.56 103 LYS A O 1
ATOM 825 N N . GLY A 1 104 ? -22.458 1.765 16.913 1.00 91.56 104 GLY A N 1
ATOM 826 C CA . GLY A 1 104 ? -23.103 1.579 18.212 1.00 91.56 104 GLY A CA 1
ATOM 827 C C . GLY A 1 104 ? -22.147 0.911 19.206 1.00 91.56 104 GLY A C 1
ATOM 828 O O . GLY A 1 104 ? -21.081 1.447 19.513 1.00 91.56 104 GLY A O 1
ATOM 829 N N . ASN A 1 105 ? -22.512 -0.263 19.728 1.00 91.31 105 ASN A N 1
ATOM 830 C CA . ASN A 1 105 ? -21.629 -1.017 20.628 1.00 91.31 105 ASN A CA 1
ATOM 831 C C . ASN A 1 105 ? -20.617 -1.912 19.892 1.00 91.31 105 ASN A C 1
ATOM 833 O O . ASN A 1 105 ? -19.662 -2.369 20.513 1.00 91.31 105 ASN A O 1
ATOM 837 N N . ASP A 1 106 ? -20.827 -2.160 18.601 1.00 94.00 106 ASP A N 1
ATOM 838 C CA . ASP A 1 106 ? -20.052 -3.113 17.807 1.00 94.00 106 ASP A CA 1
ATOM 839 C C . ASP A 1 106 ? -19.104 -2.394 16.834 1.00 94.00 106 ASP A C 1
ATOM 841 O O . ASP A 1 106 ? -19.064 -1.163 16.769 1.00 94.00 106 ASP A O 1
ATOM 845 N N . PHE A 1 107 ? -18.340 -3.176 16.072 1.00 95.00 107 PHE A N 1
ATOM 846 C CA . PHE A 1 107 ? -17.412 -2.700 15.052 1.00 95.00 107 PHE A CA 1
ATOM 847 C C . PHE A 1 107 ? -17.602 -3.466 13.746 1.00 95.00 107 PHE A C 1
ATOM 849 O O . PHE A 1 107 ? -17.846 -4.675 13.760 1.00 95.00 107 PHE A O 1
ATOM 856 N N . VAL A 1 108 ? -17.463 -2.773 12.617 1.00 94.19 108 VAL A N 1
ATOM 857 C CA . VAL A 1 108 ? -17.646 -3.343 11.277 1.00 94.19 108 VAL A CA 1
ATOM 858 C C . VAL A 1 108 ? -16.406 -3.097 10.432 1.00 94.19 108 VAL A C 1
ATOM 860 O O . VAL A 1 108 ? -15.931 -1.968 10.314 1.00 94.19 108 VAL A O 1
ATOM 863 N N . GLU A 1 109 ? -15.881 -4.162 9.833 1.00 94.88 109 GLU A N 1
ATOM 864 C CA . GLU A 1 109 ? -14.756 -4.090 8.907 1.00 94.88 109 GLU A CA 1
ATOM 865 C C . GLU A 1 109 ? -15.154 -3.298 7.657 1.00 94.88 109 GLU A C 1
ATOM 867 O O . GLU A 1 109 ? -16.096 -3.657 6.946 1.00 94.88 109 GLU A O 1
ATOM 872 N N . VAL A 1 110 ? -14.392 -2.248 7.358 1.00 94.38 110 VAL A N 1
ATOM 873 C CA . VAL A 1 110 ? -14.558 -1.441 6.137 1.00 94.38 110 VAL A CA 1
ATOM 874 C C . VAL A 1 110 ? -13.432 -1.668 5.134 1.00 94.38 110 VAL A C 1
ATOM 876 O O . VAL A 1 110 ? -13.642 -1.542 3.922 1.00 94.38 110 VAL A O 1
ATOM 879 N N . TRP A 1 111 ? -12.258 -2.078 5.619 1.00 95.00 111 TRP A N 1
ATOM 880 C CA . TRP A 1 111 ? -11.105 -2.402 4.790 1.00 95.00 111 TRP A CA 1
ATOM 881 C C . TRP A 1 111 ? -10.251 -3.501 5.421 1.00 95.00 111 TRP A C 1
ATOM 883 O O . TRP A 1 111 ? -10.076 -3.551 6.638 1.00 95.00 111 TRP A O 1
ATOM 893 N N . ASN A 1 112 ? -9.699 -4.360 4.571 1.00 93.31 112 ASN A N 1
ATOM 894 C CA . ASN A 1 112 ? -8.800 -5.440 4.941 1.00 93.31 112 ASN A CA 1
ATOM 895 C C . ASN A 1 112 ? -7.840 -5.681 3.778 1.00 93.31 112 ASN A C 1
ATOM 897 O O . ASN A 1 112 ? -8.277 -5.937 2.652 1.00 93.31 112 ASN A O 1
ATOM 901 N N . GLY A 1 113 ? -6.545 -5.588 4.050 1.00 92.25 113 GLY A N 1
ATOM 902 C CA . GLY A 1 113 ? -5.525 -5.769 3.034 1.00 92.25 113 GLY A CA 1
ATOM 903 C C . GLY A 1 113 ? -4.186 -6.216 3.609 1.00 92.25 113 GLY A C 1
ATOM 904 O O . GLY A 1 113 ? -3.938 -6.118 4.817 1.00 92.25 113 GLY A O 1
ATOM 905 N N . PRO A 1 114 ? -3.306 -6.740 2.742 1.00 91.94 114 PRO A N 1
ATOM 906 C CA . PRO A 1 114 ? -2.010 -7.238 3.159 1.00 91.94 114 PRO A CA 1
ATOM 907 C C . PRO A 1 114 ? -1.090 -6.087 3.574 1.00 91.94 114 PRO A C 1
ATOM 909 O O . PRO A 1 114 ? -1.123 -4.995 3.005 1.00 91.94 114 PRO A O 1
ATOM 912 N N . GLY A 1 115 ? -0.203 -6.374 4.519 1.00 91.69 115 GLY A N 1
ATOM 913 C CA . GLY A 1 115 ? 0.832 -5.463 4.980 1.00 91.69 115 GLY A CA 1
ATOM 914 C C . GLY A 1 115 ? 0.590 -4.886 6.369 1.00 91.69 115 GLY A C 1
ATOM 915 O O . GLY A 1 115 ? -0.399 -5.169 7.049 1.00 91.69 115 GLY A O 1
ATOM 916 N N . VAL A 1 116 ? 1.550 -4.069 6.790 1.00 92.31 116 VAL A N 1
ATOM 917 C CA . VAL A 1 116 ? 1.576 -3.417 8.103 1.00 92.31 116 VAL A CA 1
ATOM 918 C C . VAL A 1 116 ? 1.348 -1.923 7.963 1.00 92.31 116 VAL A C 1
ATOM 920 O O . VAL A 1 116 ? 1.893 -1.292 7.056 1.00 92.31 116 VAL A O 1
ATOM 923 N N . LEU A 1 117 ? 0.580 -1.344 8.885 1.00 93.75 117 LEU A N 1
ATOM 924 C CA . LEU A 1 117 ? 0.518 0.107 9.053 1.00 93.75 117 LEU A CA 1
ATOM 925 C C . LEU A 1 117 ? 1.925 0.631 9.361 1.00 93.75 117 LEU A C 1
ATOM 927 O O . LEU A 1 117 ? 2.593 0.123 10.266 1.00 93.75 117 LEU A O 1
ATOM 931 N N . VAL A 1 118 ? 2.360 1.643 8.614 1.00 93.31 118 VAL A N 1
ATOM 932 C CA . VAL A 1 118 ? 3.666 2.295 8.794 1.00 93.31 118 VAL A CA 1
ATOM 933 C C . VAL A 1 118 ? 3.553 3.773 9.151 1.00 93.31 118 VAL A C 1
ATOM 935 O O . VAL A 1 118 ? 4.488 4.308 9.739 1.00 93.31 118 VAL A O 1
ATOM 938 N N . ASP A 1 119 ? 2.432 4.421 8.825 1.00 92.75 119 ASP A N 1
ATOM 939 C CA . ASP A 1 119 ? 2.184 5.831 9.135 1.00 92.75 119 ASP A CA 1
ATOM 940 C C . 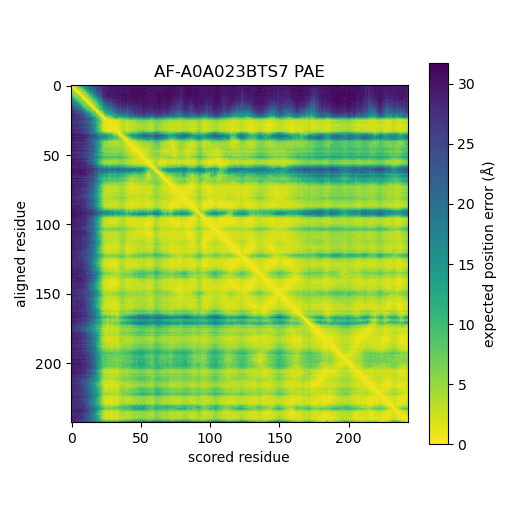ASP A 1 119 ? 0.676 6.140 9.132 1.00 92.75 119 ASP A C 1
ATOM 942 O O . ASP A 1 119 ? -0.086 5.532 8.370 1.00 92.75 119 ASP A O 1
ATOM 946 N N . ILE A 1 120 ? 0.264 7.106 9.958 1.00 93.00 120 ILE A N 1
ATOM 947 C CA . ILE A 1 120 ? -1.086 7.681 9.977 1.00 93.00 120 ILE A CA 1
ATOM 948 C C . ILE A 1 120 ? -0.984 9.202 10.103 1.00 93.00 120 ILE A C 1
ATOM 950 O O . ILE A 1 120 ? -0.246 9.727 10.936 1.00 93.00 120 ILE A O 1
ATOM 954 N N . LYS A 1 121 ? -1.740 9.921 9.276 1.00 92.62 121 LYS A N 1
ATOM 955 C CA . LYS A 1 121 ? -1.832 11.383 9.320 1.00 92.62 121 LYS A CA 1
ATOM 956 C C . LYS A 1 121 ? -3.286 11.775 9.490 1.00 92.62 121 LYS A C 1
ATOM 958 O O . LYS A 1 121 ? -4.093 11.478 8.615 1.00 92.62 121 LYS A O 1
ATOM 963 N N . GLN A 1 122 ? -3.596 12.423 10.606 1.00 90.00 122 GLN A N 1
ATOM 964 C CA . GLN A 1 122 ? -4.928 12.941 10.901 1.00 90.00 122 GLN A CA 1
ATOM 965 C C . GLN A 1 122 ? -4.939 14.445 10.626 1.00 90.00 122 GLN A C 1
ATOM 967 O O . GLN A 1 122 ? -4.414 15.235 11.412 1.00 90.00 122 GLN A O 1
ATOM 972 N N . GLU A 1 123 ? -5.482 14.825 9.472 1.00 86.12 123 GLU A N 1
ATOM 973 C CA . GLU A 1 123 ? -5.731 16.221 9.111 1.00 86.12 123 GLU A CA 1
ATOM 974 C C . GLU A 1 123 ? -7.248 16.422 8.952 1.00 86.12 123 GLU A C 1
ATOM 976 O O . GLU A 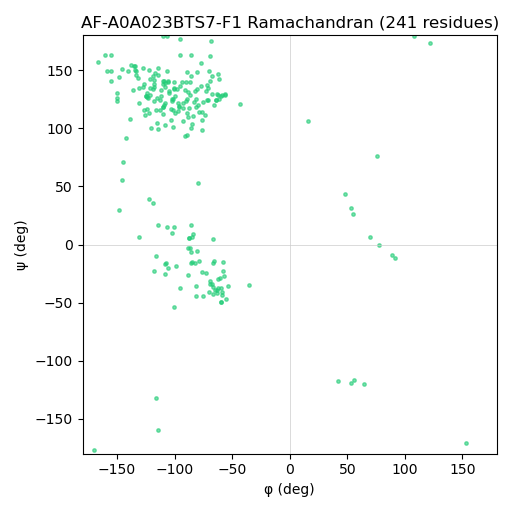1 123 ? -8.019 15.993 9.806 1.00 86.12 123 GLU A O 1
ATOM 981 N N . LYS A 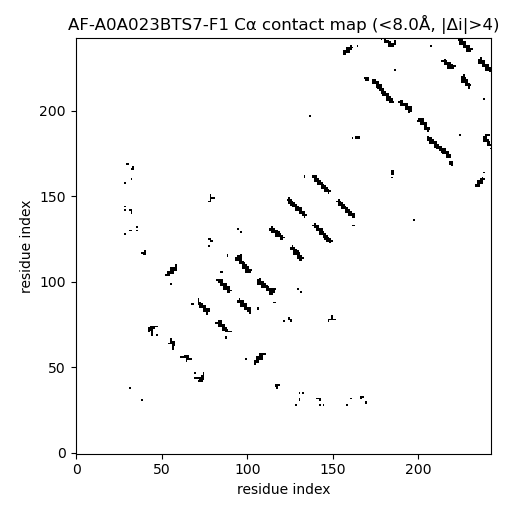1 124 ? -7.703 17.063 7.867 1.00 86.31 124 LYS A N 1
ATOM 982 C CA . LYS A 1 124 ? -9.134 17.098 7.525 1.00 86.31 124 LYS A CA 1
ATOM 983 C C . LYS A 1 124 ? -9.663 15.694 7.196 1.00 86.31 124 LYS A C 1
ATOM 985 O O . LYS A 1 124 ? -10.777 15.349 7.567 1.00 86.31 124 LYS A O 1
ATOM 990 N N . GLU A 1 125 ? -8.842 14.918 6.502 1.00 91.44 125 GLU A N 1
ATOM 991 C CA . GLU A 1 125 ? -9.048 13.508 6.186 1.00 91.44 125 GLU A CA 1
ATOM 992 C C . GLU A 1 125 ? -7.963 12.704 6.908 1.00 91.44 125 GLU A C 1
ATOM 994 O O . GLU A 1 125 ? -6.849 13.205 7.130 1.00 91.44 125 GLU A O 1
ATOM 999 N N . THR A 1 126 ? -8.261 11.452 7.249 1.00 94.56 126 THR A N 1
ATOM 1000 C CA . THR A 1 126 ? -7.242 10.541 7.776 1.00 94.56 126 THR A CA 1
ATOM 1001 C C . THR A 1 126 ? -6.576 9.818 6.619 1.00 94.56 126 THR A C 1
ATOM 1003 O O . THR A 1 126 ? -7.236 9.167 5.814 1.00 94.56 126 THR A O 1
ATOM 1006 N N . THR A 1 127 ? -5.249 9.905 6.538 1.00 95.12 127 THR A N 1
ATOM 1007 C CA . THR A 1 127 ? -4.454 9.131 5.580 1.00 95.12 127 THR A CA 1
ATOM 1008 C C . THR A 1 127 ? -3.667 8.046 6.300 1.00 95.12 127 THR A C 1
ATOM 1010 O O . THR A 1 127 ? -2.832 8.349 7.152 1.00 95.12 127 THR A O 1
ATOM 1013 N N . MET A 1 128 ? -3.877 6.790 5.917 1.00 95.44 128 MET A N 1
ATOM 1014 C CA . MET A 1 128 ? -3.106 5.638 6.387 1.00 95.44 128 MET A CA 1
ATOM 1015 C C . MET A 1 128 ? -2.158 5.154 5.292 1.00 95.44 128 MET A C 1
ATOM 1017 O O . MET A 1 128 ? -2.539 5.069 4.123 1.00 95.44 128 MET A O 1
ATOM 1021 N N . TYR A 1 129 ? -0.936 4.786 5.675 1.00 94.69 129 TYR A N 1
ATOM 1022 C CA . TYR A 1 129 ? 0.033 4.149 4.784 1.00 94.69 129 TYR A CA 1
ATOM 1023 C C . TYR A 1 129 ? 0.329 2.737 5.269 1.00 94.69 129 TYR A C 1
ATOM 1025 O O . TYR A 1 129 ? 0.725 2.536 6.419 1.00 94.69 129 TYR A O 1
ATOM 1033 N N . ILE A 1 130 ? 0.162 1.763 4.380 1.00 94.69 130 ILE A N 1
ATOM 1034 C CA . ILE A 1 130 ? 0.335 0.341 4.672 1.00 94.69 130 ILE A CA 1
ATOM 1035 C C . ILE A 1 130 ? 1.355 -0.231 3.698 1.00 94.69 130 ILE A C 1
ATOM 1037 O O . ILE A 1 130 ? 1.254 -0.012 2.493 1.00 94.69 130 ILE A O 1
ATOM 1041 N N . VAL A 1 131 ? 2.352 -0.947 4.219 1.00 93.88 131 VAL A N 1
ATOM 1042 C CA . VAL A 1 131 ? 3.413 -1.573 3.421 1.00 93.88 131 VAL A CA 1
ATOM 1043 C C . VAL A 1 131 ? 3.235 -3.082 3.445 1.00 93.88 131 VAL A C 1
ATOM 1045 O O . VAL A 1 131 ? 3.350 -3.714 4.496 1.00 93.88 131 VAL A O 1
ATOM 1048 N N . SER A 1 132 ? 3.017 -3.664 2.271 1.00 92.50 132 SER A N 1
ATOM 1049 C CA . SER A 1 132 ? 3.083 -5.106 2.044 1.00 92.50 132 SER A CA 1
ATOM 1050 C C . SER A 1 132 ? 4.407 -5.443 1.373 1.00 92.50 132 SER A C 1
ATOM 1052 O O . SER A 1 132 ? 4.752 -4.855 0.350 1.00 92.50 132 SER A O 1
ATOM 1054 N N . SER A 1 133 ? 5.178 -6.355 1.961 1.00 90.06 133 SER A N 1
ATOM 1055 C CA . SER A 1 133 ? 6.475 -6.764 1.413 1.00 90.06 133 SER A CA 1
ATOM 1056 C C . SER A 1 133 ? 6.321 -7.924 0.436 1.00 90.06 133 SER A C 1
ATOM 1058 O O . SER A 1 133 ? 5.473 -8.794 0.636 1.00 90.06 133 SER A O 1
ATOM 1060 N N . ALA A 1 134 ? 7.195 -7.975 -0.570 1.00 89.69 134 ALA A N 1
ATOM 1061 C CA . ALA A 1 134 ? 7.307 -9.143 -1.436 1.00 89.69 134 ALA A CA 1
ATOM 1062 C C . ALA A 1 134 ? 7.600 -10.408 -0.604 1.00 89.69 134 ALA A C 1
ATOM 1064 O O . ALA A 1 134 ? 8.526 -10.420 0.213 1.00 89.69 134 ALA A O 1
ATOM 1065 N N . ILE A 1 135 ? 6.820 -11.472 -0.805 1.00 86.62 135 ILE A N 1
ATOM 1066 C CA . ILE A 1 135 ? 6.978 -12.750 -0.103 1.00 86.62 135 ILE A CA 1
ATOM 1067 C C . ILE A 1 135 ? 6.522 -13.921 -0.974 1.00 86.62 135 ILE A C 1
ATOM 1069 O O . ILE A 1 135 ? 5.419 -13.931 -1.521 1.00 86.62 135 ILE A O 1
ATOM 1073 N N . GLY A 1 136 ? 7.369 -14.948 -1.071 1.00 86.19 136 GLY A N 1
ATOM 1074 C CA . GLY A 1 136 ? 7.084 -16.137 -1.871 1.00 86.19 136 GLY A CA 1
ATOM 1075 C C . GLY A 1 136 ? 6.780 -15.767 -3.322 1.00 86.19 136 GLY A C 1
ATOM 1076 O O . GLY A 1 136 ? 7.631 -15.213 -4.009 1.00 86.19 136 GLY A O 1
ATOM 1077 N N . CYS A 1 137 ? 5.556 -16.061 -3.757 1.00 87.69 137 CYS A N 1
ATOM 1078 C CA . CYS A 1 137 ? 5.080 -15.781 -5.110 1.00 87.69 137 CYS A CA 1
ATOM 1079 C C . CYS A 1 137 ? 4.504 -14.384 -5.326 1.00 87.69 137 CYS A C 1
ATOM 1081 O O . CYS A 1 137 ? 4.139 -14.030 -6.443 1.00 87.69 137 CYS A O 1
ATOM 1083 N N . PHE A 1 138 ? 4.436 -13.583 -4.269 1.00 87.81 138 PHE A N 1
ATOM 1084 C CA . PHE A 1 138 ? 4.124 -12.173 -4.373 1.00 87.81 138 PHE A CA 1
ATOM 1085 C C . PHE A 1 138 ? 5.432 -11.399 -4.560 1.00 87.81 138 PHE A C 1
ATOM 1087 O O . PHE A 1 138 ? 6.120 -11.093 -3.588 1.00 87.81 138 PHE A O 1
ATOM 1094 N N . ASP A 1 139 ? 5.807 -11.121 -5.810 1.00 89.56 139 ASP A N 1
ATOM 1095 C CA . ASP A 1 139 ? 7.110 -10.546 -6.184 1.00 89.56 139 ASP A CA 1
ATOM 1096 C C . ASP A 1 139 ? 7.154 -9.009 -6.123 1.00 89.56 139 ASP A C 1
ATOM 1098 O O . ASP A 1 139 ? 8.062 -8.383 -6.672 1.00 89.56 139 ASP A O 1
ATOM 1102 N N . MET A 1 140 ? 6.198 -8.380 -5.437 1.00 92.38 140 MET A N 1
ATOM 1103 C CA . MET A 1 140 ? 6.087 -6.927 -5.333 1.00 92.38 140 MET A CA 1
ATOM 1104 C C . MET A 1 140 ? 6.006 -6.470 -3.882 1.00 92.38 140 MET A C 1
ATOM 1106 O O . MET A 1 140 ? 5.268 -7.025 -3.075 1.00 92.38 140 MET A O 1
ATOM 1110 N N . THR A 1 141 ? 6.721 -5.395 -3.570 1.00 93.31 141 THR A N 1
ATOM 1111 C CA . THR A 1 141 ? 6.424 -4.571 -2.400 1.00 93.31 141 THR A CA 1
ATOM 1112 C C . THR A 1 141 ? 5.388 -3.531 -2.809 1.00 93.31 141 THR A C 1
ATOM 1114 O O . THR A 1 141 ? 5.576 -2.831 -3.808 1.00 93.31 141 THR A O 1
ATOM 1117 N N . ILE A 1 142 ? 4.306 -3.419 -2.045 1.00 94.19 142 ILE A N 1
ATOM 1118 C CA . ILE A 1 142 ? 3.210 -2.482 -2.296 1.00 94.19 142 ILE A CA 1
ATOM 1119 C C . ILE A 1 142 ? 3.100 -1.502 -1.135 1.00 94.19 142 ILE A C 1
ATOM 1121 O O . ILE A 1 142 ? 3.139 -1.903 0.027 1.00 94.19 142 ILE A O 1
ATOM 1125 N N . VAL A 1 143 ? 2.930 -0.223 -1.459 1.00 94.94 143 VAL A N 1
ATOM 1126 C CA . VAL A 1 143 ? 2.403 0.771 -0.520 1.00 94.94 143 VAL A CA 1
ATOM 1127 C C . VAL A 1 143 ? 0.951 1.039 -0.883 1.00 94.94 143 VAL A C 1
ATOM 1129 O O . VAL A 1 143 ? 0.691 1.558 -1.969 1.00 94.94 143 VAL A O 1
ATOM 1132 N N . SER A 1 144 ? 0.032 0.708 0.020 1.00 95.19 144 SER A N 1
ATOM 1133 C CA . SER A 1 144 ? -1.362 1.153 -0.029 1.00 95.19 144 SER A CA 1
ATOM 1134 C C . SER A 1 144 ? -1.502 2.455 0.753 1.00 95.19 144 SER A C 1
ATOM 1136 O O . SER A 1 144 ? -1.018 2.579 1.880 1.00 95.19 144 SER A O 1
ATOM 1138 N N . THR A 1 145 ? -2.171 3.430 0.153 1.00 95.19 145 THR A N 1
ATOM 1139 C CA . THR A 1 145 ? -2.585 4.677 0.792 1.00 95.19 145 THR A CA 1
ATOM 1140 C C . THR A 1 145 ? -4.097 4.683 0.875 1.00 95.19 145 THR A C 1
ATOM 1142 O O . THR A 1 145 ? -4.765 4.690 -0.159 1.00 95.19 145 THR A O 1
ATOM 1145 N N . LEU A 1 146 ? -4.614 4.675 2.100 1.00 95.56 146 LEU A N 1
ATOM 1146 C CA . LEU A 1 146 ? -6.041 4.780 2.373 1.00 95.56 146 LEU A CA 1
ATOM 1147 C C . LEU A 1 146 ? -6.333 6.203 2.818 1.00 95.56 146 LEU A C 1
ATOM 1149 O O . LEU A 1 146 ? -5.703 6.690 3.755 1.00 95.56 146 LEU A O 1
ATOM 1153 N N . VAL A 1 147 ? -7.268 6.855 2.142 1.00 94.88 147 VAL A N 1
ATOM 1154 C CA . VAL A 1 147 ? -7.804 8.156 2.537 1.00 94.88 147 VAL A CA 1
ATOM 1155 C C . VAL A 1 147 ? -9.229 7.927 3.015 1.00 94.88 147 VAL A C 1
ATOM 1157 O O . VAL A 1 147 ? -10.048 7.401 2.258 1.00 94.88 147 VAL A O 1
ATOM 1160 N N . ILE A 1 148 ? -9.483 8.273 4.274 1.00 95.56 148 ILE A N 1
ATOM 1161 C CA . ILE A 1 148 ? -10.780 8.147 4.937 1.00 95.56 148 ILE A CA 1
ATOM 1162 C C . ILE A 1 148 ? -11.336 9.553 5.164 1.00 95.56 148 ILE A C 1
ATOM 1164 O O . ILE A 1 148 ? -10.715 10.368 5.856 1.00 95.56 148 ILE A O 1
ATOM 1168 N N . ASP A 1 149 ? -12.490 9.826 4.558 1.00 93.19 149 ASP A N 1
ATOM 1169 C CA . ASP A 1 149 ? -13.257 11.053 4.787 1.00 93.19 149 ASP A CA 1
ATOM 1170 C C . ASP A 1 149 ? -14.181 10.885 6.006 1.00 93.19 149 ASP A C 1
ATOM 1172 O O . ASP A 1 149 ? -14.484 9.783 6.472 1.00 93.19 149 ASP A O 1
ATOM 1176 N N . SER A 1 150 ? -14.649 12.018 6.505 1.00 91.25 150 SER A N 1
ATOM 1177 C CA . SER A 1 150 ? -15.632 12.158 7.566 1.00 91.25 150 SER A CA 1
ATOM 1178 C C . SER A 1 150 ? -16.972 11.481 7.314 1.00 91.25 150 SER A C 1
ATOM 1180 O O . SER A 1 150 ? -17.647 11.058 8.249 1.00 91.25 150 SER A O 1
ATOM 1182 N N . ASP A 1 151 ? -17.356 11.325 6.050 1.00 91.81 151 ASP A N 1
ATOM 1183 C CA . ASP A 1 151 ? -18.557 10.583 5.668 1.00 91.81 151 ASP A CA 1
ATOM 1184 C C . ASP A 1 151 ? -18.325 9.065 5.578 1.00 91.81 151 ASP A C 1
ATOM 1186 O O . ASP A 1 151 ? -19.205 8.336 5.120 1.00 91.81 151 ASP A O 1
ATOM 1190 N N . THR A 1 152 ? -17.161 8.583 6.031 1.00 90.38 152 THR A N 1
ATOM 1191 C CA . THR A 1 152 ? -16.679 7.191 5.965 1.00 90.38 152 THR A CA 1
ATOM 1192 C C . THR A 1 152 ? -16.330 6.684 4.567 1.00 90.38 152 THR A C 1
ATOM 1194 O O . THR A 1 152 ? -15.984 5.508 4.408 1.00 90.38 152 THR A O 1
ATOM 1197 N N . THR A 1 153 ? -16.358 7.546 3.545 1.00 93.88 153 THR A N 1
ATOM 1198 C CA . THR A 1 153 ? -15.878 7.177 2.213 1.00 93.88 153 THR A CA 1
ATOM 1199 C C . THR A 1 153 ? -14.390 6.855 2.277 1.00 93.88 153 THR A C 1
ATOM 1201 O O . THR A 1 153 ? -13.579 7.633 2.780 1.00 93.88 153 THR A O 1
ATOM 1204 N N . LEU A 1 154 ? -14.028 5.693 1.731 1.00 93.88 154 LEU A N 1
ATOM 1205 C CA . LEU A 1 154 ? -12.657 5.207 1.680 1.00 93.88 154 LEU A CA 1
ATOM 1206 C C . LEU A 1 154 ? -12.167 5.178 0.236 1.00 93.88 154 LEU A C 1
ATOM 1208 O O . LEU A 1 154 ? -12.759 4.516 -0.620 1.00 93.88 154 LEU A O 1
ATOM 1212 N N . THR A 1 155 ? -11.051 5.858 -0.016 1.00 93.38 155 THR A N 1
ATOM 1213 C CA . THR A 1 155 ? -10.327 5.784 -1.289 1.00 93.38 155 THR A CA 1
ATOM 1214 C C . THR A 1 155 ? -8.990 5.092 -1.072 1.00 93.38 155 THR A C 1
ATOM 1216 O O . THR A 1 155 ? -8.209 5.497 -0.214 1.00 93.38 155 THR A O 1
ATOM 1219 N N . GLU A 1 156 ? -8.707 4.067 -1.874 1.00 93.56 156 GLU A N 1
ATOM 1220 C CA . GLU A 1 156 ? -7.420 3.375 -1.878 1.00 93.56 156 GLU A CA 1
ATOM 1221 C C . GLU A 1 156 ? -6.628 3.718 -3.143 1.00 93.56 156 GLU A C 1
ATOM 1223 O O . GLU A 1 156 ? -7.155 3.701 -4.256 1.00 93.56 156 GLU A O 1
ATOM 1228 N N . ASN A 1 157 ? -5.338 3.999 -2.971 1.00 93.12 157 ASN A N 1
ATOM 1229 C CA . ASN A 1 157 ? -4.376 4.066 -4.064 1.00 93.12 157 ASN A CA 1
ATOM 1230 C C . ASN A 1 157 ? -3.145 3.238 -3.705 1.00 93.12 157 ASN A C 1
ATOM 1232 O O . ASN A 1 157 ? -2.618 3.354 -2.599 1.00 93.12 157 ASN A O 1
ATOM 1236 N N . THR A 1 158 ? -2.664 2.431 -4.646 1.00 94.81 158 THR A N 1
ATOM 1237 C CA . THR A 1 158 ? -1.511 1.559 -4.432 1.00 94.81 158 THR A CA 1
ATOM 1238 C C . THR A 1 158 ? -0.367 1.904 -5.371 1.00 94.81 158 THR A C 1
ATOM 1240 O O . THR A 1 158 ? -0.578 2.255 -6.532 1.00 94.81 158 THR A O 1
ATOM 1243 N N . ILE A 1 159 ? 0.866 1.771 -4.888 1.00 95.31 159 ILE A N 1
ATOM 1244 C CA . ILE A 1 159 ? 2.064 1.801 -5.728 1.00 95.31 159 ILE A CA 1
ATOM 1245 C C . ILE A 1 159 ? 2.896 0.544 -5.500 1.00 95.31 159 ILE A C 1
ATOM 1247 O O . ILE A 1 159 ? 3.217 0.192 -4.365 1.00 95.31 159 ILE A O 1
ATOM 1251 N N . ALA A 1 160 ? 3.236 -0.135 -6.592 1.00 95.12 160 ALA A N 1
ATOM 1252 C CA . ALA A 1 160 ? 3.954 -1.397 -6.585 1.00 95.12 160 ALA A CA 1
ATOM 1253 C C . ALA A 1 160 ? 5.384 -1.250 -7.111 1.00 95.12 160 ALA A C 1
ATOM 1255 O O . ALA A 1 160 ? 5.650 -0.595 -8.127 1.00 95.12 160 ALA A O 1
ATOM 1256 N N . LEU A 1 161 ? 6.300 -1.923 -6.422 1.00 94.75 161 LEU A N 1
ATOM 1257 C CA . LEU A 1 161 ? 7.703 -2.057 -6.778 1.00 94.75 161 LEU A CA 1
ATOM 1258 C C . LEU A 1 161 ? 8.067 -3.542 -6.800 1.00 94.75 161 LEU A C 1
ATOM 1260 O O . LEU A 1 161 ? 8.064 -4.199 -5.763 1.00 94.75 161 LEU A O 1
ATOM 1264 N N . TYR A 1 162 ? 8.425 -4.058 -7.973 1.00 93.50 162 TYR A N 1
ATOM 1265 C CA . TYR A 1 162 ? 8.911 -5.433 -8.110 1.00 93.50 162 TYR A CA 1
ATOM 1266 C C . TYR A 1 162 ? 10.200 -5.651 -7.306 1.00 93.50 162 TYR A C 1
ATOM 1268 O O . TYR A 1 162 ? 11.072 -4.779 -7.304 1.00 93.50 162 TYR A O 1
ATOM 1276 N N . SER A 1 163 ? 10.360 -6.827 -6.699 1.00 89.62 163 SER A N 1
ATOM 1277 C CA . SER A 1 163 ? 11.486 -7.204 -5.827 1.00 89.62 163 SER A CA 1
ATOM 1278 C C . SER A 1 163 ? 12.857 -6.994 -6.474 1.00 89.62 163 SER A C 1
ATOM 1280 O O . SER A 1 163 ? 13.810 -6.562 -5.825 1.00 89.62 163 SER A O 1
ATOM 1282 N N . ASP A 1 164 ? 12.946 -7.236 -7.782 1.00 89.38 164 ASP A N 1
ATOM 1283 C CA . ASP A 1 164 ? 14.183 -7.101 -8.560 1.00 89.38 164 ASP A CA 1
ATOM 1284 C C . ASP A 1 164 ? 14.493 -5.649 -8.958 1.00 89.38 164 ASP A C 1
ATOM 1286 O O . ASP A 1 164 ? 15.560 -5.354 -9.517 1.00 89.38 164 ASP A O 1
ATOM 1290 N N . THR A 1 165 ? 13.570 -4.731 -8.667 1.00 90.81 165 THR A N 1
ATOM 1291 C CA . THR A 1 165 ? 13.678 -3.308 -8.974 1.00 90.81 165 THR A CA 1
ATOM 1292 C C . THR A 1 165 ? 14.278 -2.562 -7.796 1.00 90.81 165 THR A C 1
ATOM 1294 O O . THR A 1 165 ? 13.630 -2.289 -6.789 1.00 90.81 165 THR A O 1
ATOM 1297 N N . LYS A 1 166 ? 15.538 -2.153 -7.937 1.00 85.88 166 LYS A N 1
ATOM 1298 C CA . LYS A 1 166 ? 16.219 -1.385 -6.890 1.00 85.88 166 LYS A CA 1
ATOM 1299 C C . LYS A 1 166 ? 15.795 0.080 -6.907 1.00 85.88 166 LYS A C 1
ATOM 1301 O O . LYS A 1 166 ? 16.153 0.837 -7.820 1.00 85.88 166 LYS A O 1
ATOM 1306 N N . MET A 1 167 ? 15.113 0.496 -5.846 1.00 83.31 167 MET A N 1
ATOM 1307 C CA . MET A 1 167 ? 14.892 1.906 -5.556 1.00 83.31 167 MET A CA 1
ATOM 1308 C C . MET A 1 167 ? 16.151 2.494 -4.906 1.00 83.31 167 MET A C 1
ATOM 1310 O O . MET A 1 167 ? 16.627 2.021 -3.881 1.00 83.31 167 MET A O 1
ATOM 1314 N N . SER A 1 168 ? 16.731 3.506 -5.549 1.00 73.44 168 SER A N 1
ATOM 1315 C CA . SER A 1 168 ? 17.859 4.279 -5.012 1.00 73.44 168 SER A CA 1
ATOM 1316 C C . SER A 1 168 ? 17.393 5.712 -4.759 1.00 73.44 168 SER A C 1
ATOM 1318 O O . SER A 1 168 ? 16.193 5.957 -4.710 1.00 73.44 168 SER A O 1
ATOM 1320 N N . THR A 1 169 ? 18.320 6.670 -4.673 1.00 78.75 169 THR A N 1
ATOM 1321 C CA . THR A 1 169 ? 18.019 8.101 -4.545 1.00 78.75 169 THR A CA 1
ATOM 1322 C C . THR A 1 169 ? 16.885 8.553 -5.471 1.00 78.75 169 THR A C 1
ATOM 1324 O O . THR A 1 169 ? 16.979 8.422 -6.694 1.00 78.75 169 THR A O 1
ATOM 1327 N N . ILE A 1 170 ? 15.829 9.085 -4.857 1.00 81.62 170 ILE A N 1
ATOM 1328 C CA . ILE A 1 170 ? 14.693 9.738 -5.510 1.00 81.62 170 ILE A CA 1
ATOM 1329 C C . ILE A 1 170 ? 15.102 11.184 -5.813 1.00 81.62 170 ILE A C 1
ATOM 1331 O O . ILE A 1 170 ? 15.641 11.869 -4.937 1.00 81.62 170 ILE A O 1
ATOM 1335 N N . ASN A 1 171 ? 14.875 11.666 -7.039 1.00 78.69 171 ASN A N 1
ATOM 1336 C CA . ASN A 1 171 ? 15.159 13.065 -7.357 1.00 78.69 171 ASN A CA 1
ATOM 1337 C C . ASN A 1 171 ? 14.296 14.005 -6.507 1.00 78.69 171 ASN A C 1
ATOM 1339 O O . ASN A 1 171 ? 13.135 13.726 -6.216 1.00 78.69 171 ASN A O 1
ATOM 1343 N N . LYS A 1 172 ? 14.851 15.171 -6.154 1.00 71.88 172 LYS A N 1
ATOM 1344 C CA . LYS A 1 172 ? 14.120 16.192 -5.384 1.00 71.88 172 LYS A CA 1
ATOM 1345 C C . LYS A 1 172 ? 12.897 16.737 -6.130 1.00 71.88 172 LYS A C 1
ATOM 1347 O O . LYS A 1 172 ? 11.927 17.111 -5.478 1.00 71.88 172 LYS A O 1
ATOM 1352 N N . THR A 1 173 ? 12.956 16.755 -7.460 1.00 79.81 173 THR A N 1
ATOM 1353 C CA . THR A 1 173 ? 11.888 17.228 -8.342 1.00 79.81 173 THR A CA 1
ATOM 1354 C C . THR A 1 173 ? 11.483 16.103 -9.281 1.00 79.81 173 THR A C 1
ATOM 1356 O O . THR A 1 173 ? 12.342 15.501 -9.929 1.00 79.81 173 THR A O 1
ATOM 1359 N N . LEU A 1 174 ? 10.180 15.837 -9.342 1.00 88.81 174 LEU A N 1
ATOM 1360 C CA . LEU A 1 174 ? 9.577 14.853 -10.232 1.00 88.81 174 LEU A CA 1
ATOM 1361 C C . LEU A 1 174 ? 9.028 15.572 -11.467 1.00 88.81 174 LEU A C 1
ATOM 1363 O O . LEU A 1 174 ? 8.378 16.608 -11.342 1.00 88.81 174 LEU A O 1
ATOM 1367 N N . GLU A 1 175 ? 9.300 15.036 -12.654 1.00 90.44 175 GLU A N 1
ATOM 1368 C CA . GLU A 1 175 ? 8.814 15.578 -13.930 1.00 90.44 175 GLU A CA 1
ATOM 1369 C C . GLU A 1 175 ? 7.849 14.589 -14.592 1.00 90.44 175 GLU A C 1
ATOM 1371 O O . GLU A 1 175 ? 8.037 13.378 -14.487 1.00 90.44 175 GLU A O 1
ATOM 1376 N N . GLN A 1 176 ? 6.833 15.086 -15.296 1.00 93.50 176 GLN A N 1
ATOM 1377 C CA . GLN A 1 176 ? 5.958 14.244 -16.113 1.00 93.50 176 GLN A CA 1
ATOM 1378 C C . GLN A 1 176 ? 6.455 14.185 -17.558 1.00 93.50 176 GLN A C 1
ATOM 1380 O O . GLN A 1 176 ? 6.882 15.199 -18.116 1.00 93.50 176 GLN A O 1
ATOM 1385 N N . LYS A 1 177 ? 6.389 13.002 -18.175 1.00 94.31 177 LYS A N 1
ATOM 1386 C CA . LYS A 1 177 ? 6.742 12.779 -19.587 1.00 94.31 177 LYS A CA 1
ATOM 1387 C C . LYS A 1 177 ? 5.787 11.803 -20.246 1.00 94.31 177 LYS A C 1
ATOM 1389 O O . LYS A 1 177 ? 5.305 10.886 -19.597 1.00 94.31 177 LYS A O 1
ATOM 1394 N N . ILE A 1 178 ? 5.571 11.971 -21.546 1.00 95.75 178 ILE A N 1
ATOM 1395 C CA . ILE A 1 178 ? 4.895 10.970 -22.373 1.00 95.75 178 ILE A CA 1
ATOM 1396 C C . ILE A 1 178 ? 5.965 10.029 -22.926 1.00 95.75 178 ILE A C 1
ATOM 1398 O O . ILE A 1 178 ? 6.927 10.496 -23.539 1.00 95.75 178 ILE A O 1
ATOM 1402 N N . ILE A 1 179 ? 5.828 8.727 -22.671 1.00 94.81 179 ILE A N 1
ATOM 1403 C CA . ILE A 1 179 ? 6.804 7.706 -23.074 1.00 94.81 179 ILE A CA 1
ATOM 1404 C C . ILE A 1 179 ? 6.090 6.503 -23.706 1.00 94.81 179 ILE A C 1
ATOM 1406 O O . ILE A 1 179 ? 4.995 6.116 -23.290 1.00 94.81 179 ILE A O 1
ATOM 1410 N N . SER A 1 180 ? 6.757 5.904 -24.692 1.00 96.50 180 SER A N 1
ATOM 1411 C CA . SER A 1 180 ? 6.445 4.592 -25.261 1.00 96.50 180 SER A CA 1
ATOM 1412 C C . SER A 1 180 ? 7.659 3.679 -25.101 1.00 96.50 180 SER A C 1
ATOM 1414 O O . SER A 1 180 ? 8.791 4.139 -25.236 1.00 96.50 180 SER A O 1
ATOM 1416 N N . GLY A 1 181 ? 7.448 2.399 -24.811 1.00 96.50 181 GLY A N 1
ATOM 1417 C CA . GLY A 1 181 ? 8.526 1.425 -24.649 1.00 96.50 181 GLY A CA 1
ATOM 1418 C C . GLY A 1 181 ? 8.150 0.268 -23.731 1.00 96.50 181 GLY A C 1
ATOM 1419 O O . GLY A 1 181 ? 7.005 0.122 -23.317 1.00 96.50 181 GLY A O 1
ATOM 1420 N N . THR A 1 182 ? 9.126 -0.564 -23.383 1.00 97.56 182 THR A N 1
ATOM 1421 C CA . THR A 1 182 ? 8.933 -1.649 -22.413 1.00 97.56 182 THR A CA 1
ATOM 1422 C C . THR A 1 182 ? 9.386 -1.196 -21.031 1.00 97.56 182 THR A C 1
ATOM 1424 O O . THR A 1 182 ? 10.563 -0.880 -20.841 1.00 97.56 182 THR A O 1
ATOM 1427 N N . LEU A 1 183 ? 8.463 -1.193 -20.072 1.00 97.00 183 LEU A N 1
ATOM 1428 C CA . LEU A 1 183 ? 8.749 -1.036 -18.652 1.00 97.00 183 LEU A CA 1
ATOM 1429 C C . LEU A 1 183 ? 9.434 -2.305 -18.129 1.00 97.00 183 LEU A C 1
ATOM 1431 O O . LEU A 1 183 ? 9.002 -3.416 -18.440 1.00 97.00 183 LEU A O 1
ATOM 1435 N N . ARG A 1 184 ? 10.505 -2.148 -17.352 1.00 96.94 184 ARG A N 1
ATOM 1436 C CA . ARG A 1 184 ? 11.393 -3.231 -16.910 1.00 96.94 184 ARG A CA 1
ATOM 1437 C C . ARG A 1 184 ? 11.781 -3.100 -15.443 1.00 96.94 184 ARG A C 1
ATOM 1439 O O . ARG A 1 184 ? 11.853 -1.993 -14.917 1.00 96.94 184 ARG A O 1
ATOM 1446 N N . THR A 1 185 ? 12.113 -4.210 -14.790 1.00 95.56 185 THR A N 1
ATOM 1447 C CA . THR A 1 185 ? 12.576 -4.184 -13.389 1.00 95.56 185 THR A CA 1
ATOM 1448 C C . THR A 1 185 ? 13.994 -3.618 -13.248 1.00 95.56 185 THR A C 1
ATOM 1450 O O . THR A 1 185 ? 14.360 -3.056 -12.217 1.00 95.56 185 THR A O 1
ATOM 1453 N N . GLN A 1 186 ? 14.810 -3.690 -14.304 1.00 95.25 186 GLN A N 1
ATOM 1454 C CA . GLN A 1 186 ? 16.201 -3.228 -14.302 1.00 95.25 186 GLN A CA 1
ATOM 1455 C C . GLN A 1 186 ? 16.524 -2.411 -15.565 1.00 95.25 186 GLN A C 1
ATOM 1457 O O . GLN A 1 186 ? 15.923 -2.655 -16.613 1.00 95.25 186 GLN A O 1
ATOM 1462 N N . PRO A 1 187 ? 17.502 -1.481 -15.515 1.00 95.31 187 PRO A N 1
ATOM 1463 C CA . PRO A 1 187 ? 17.904 -0.659 -16.659 1.00 95.31 187 PRO A CA 1
ATOM 1464 C C . PRO A 1 187 ? 18.828 -1.430 -17.622 1.00 95.31 187 PRO A C 1
ATOM 1466 O O . PRO A 1 187 ? 19.942 -1.004 -17.938 1.00 95.31 187 PRO A O 1
ATOM 1469 N N . VAL A 1 188 ? 18.377 -2.605 -18.055 1.00 95.38 188 VAL A N 1
ATOM 1470 C CA . VAL A 1 188 ? 19.032 -3.496 -19.018 1.00 95.38 188 VAL A CA 1
ATOM 1471 C C . VAL A 1 188 ? 17.954 -4.185 -19.851 1.00 95.38 188 VAL A C 1
ATOM 1473 O O . VAL A 1 188 ? 16.835 -4.375 -19.381 1.00 95.38 188 VAL A O 1
ATOM 1476 N N . ILE A 1 189 ? 18.269 -4.542 -21.092 1.00 96.06 189 ILE A N 1
ATOM 1477 C CA . ILE A 1 189 ? 17.381 -5.357 -21.922 1.00 96.06 189 ILE A CA 1
ATOM 1478 C C . ILE A 1 189 ? 17.715 -6.824 -21.647 1.00 96.06 189 ILE A C 1
ATOM 1480 O O . ILE A 1 189 ? 18.790 -7.289 -22.023 1.00 96.06 189 ILE A O 1
ATOM 1484 N N . ASP A 1 190 ? 16.807 -7.532 -20.979 1.00 95.50 190 ASP A N 1
ATOM 1485 C CA . ASP A 1 190 ? 16.817 -8.991 -20.870 1.00 95.50 190 ASP A CA 1
ATOM 1486 C C . ASP A 1 190 ? 15.460 -9.523 -21.332 1.00 95.50 190 ASP A C 1
ATOM 1488 O O . ASP A 1 190 ? 14.444 -9.304 -20.675 1.00 95.50 190 ASP A O 1
ATOM 1492 N N . ASP A 1 191 ? 15.462 -10.204 -22.476 1.00 94.69 191 ASP A N 1
ATOM 1493 C CA . ASP A 1 191 ? 14.272 -10.780 -23.108 1.00 94.69 191 ASP A CA 1
ATOM 1494 C C . ASP A 1 191 ? 14.330 -12.317 -23.126 1.00 94.69 191 ASP A C 1
ATOM 1496 O O . ASP A 1 191 ? 13.598 -12.978 -23.868 1.00 94.69 191 ASP A O 1
ATOM 1500 N N . LYS A 1 192 ? 15.212 -12.915 -22.310 1.00 94.94 192 LYS A N 1
ATOM 1501 C CA . LYS A 1 192 ? 15.300 -14.371 -22.178 1.00 94.94 192 LYS A CA 1
ATOM 1502 C C . LYS A 1 192 ? 14.000 -14.914 -21.596 1.00 94.94 192 LYS A C 1
ATOM 1504 O O . LYS A 1 192 ? 13.584 -14.531 -20.505 1.00 94.94 192 LYS A O 1
ATOM 1509 N N . LYS A 1 193 ? 13.383 -15.853 -22.310 1.00 93.75 193 LYS A N 1
ATOM 1510 C CA . LYS A 1 193 ? 12.184 -16.547 -21.841 1.00 93.75 193 LYS A CA 1
ATOM 1511 C C . LYS A 1 193 ? 12.531 -17.428 -20.644 1.00 93.75 193 LYS A C 1
ATOM 1513 O O . LYS A 1 193 ? 13.479 -18.211 -20.711 1.00 93.75 193 LYS A O 1
ATOM 1518 N N . LYS A 1 194 ? 11.763 -17.295 -19.569 1.00 89.88 194 LYS A N 1
ATOM 1519 C CA . LYS A 1 194 ? 11.852 -18.131 -18.369 1.00 89.88 194 LYS A CA 1
ATOM 1520 C C . LYS A 1 194 ? 10.451 -18.552 -17.955 1.00 89.88 194 LYS A C 1
ATOM 1522 O O . LYS A 1 194 ? 9.495 -17.830 -18.219 1.00 89.88 194 LYS A O 1
ATOM 1527 N N . ILE A 1 195 ? 10.349 -19.717 -17.333 1.00 90.69 195 ILE A N 1
ATOM 1528 C CA . ILE A 1 195 ? 9.109 -20.159 -16.700 1.00 90.69 195 ILE A CA 1
ATOM 1529 C C . ILE A 1 195 ? 9.044 -19.481 -15.335 1.00 90.69 195 ILE A C 1
ATOM 1531 O O . ILE A 1 195 ? 10.002 -19.567 -14.562 1.00 90.69 195 ILE A O 1
ATOM 1535 N N . ASP A 1 196 ? 7.950 -18.776 -15.077 1.00 86.50 196 ASP A N 1
ATOM 1536 C CA . ASP A 1 196 ? 7.654 -18.220 -13.769 1.00 86.50 196 ASP A CA 1
ATOM 1537 C C . ASP A 1 196 ? 7.423 -19.384 -12.787 1.00 86.50 196 ASP A C 1
ATOM 1539 O O . ASP A 1 196 ? 6.537 -20.209 -13.022 1.00 86.50 196 ASP A O 1
ATOM 1543 N N . PRO A 1 197 ? 8.217 -19.513 -11.711 1.00 86.75 197 PRO A N 1
ATOM 1544 C CA . PRO A 1 197 ? 8.089 -20.636 -10.785 1.00 86.75 197 PRO A CA 1
ATOM 1545 C C . PRO A 1 197 ? 6.768 -20.625 -10.002 1.00 86.75 197 PRO A C 1
ATOM 1547 O O . PRO A 1 197 ? 6.415 -21.641 -9.408 1.00 86.75 197 PRO A O 1
ATOM 1550 N N . CYS A 1 198 ? 6.057 -19.499 -9.982 1.00 88.06 198 CYS A N 1
ATOM 1551 C CA . CYS A 1 198 ? 4.835 -19.306 -9.218 1.00 88.06 198 CYS A CA 1
ATOM 1552 C C . CYS A 1 198 ? 3.570 -19.549 -10.030 1.00 88.06 198 CYS A C 1
ATOM 1554 O O . CYS A 1 198 ? 2.615 -20.110 -9.496 1.00 88.06 198 CYS A O 1
ATOM 1556 N N . THR A 1 199 ? 3.556 -19.154 -11.305 1.00 89.56 199 THR A N 1
ATOM 1557 C CA . THR A 1 199 ? 2.383 -19.359 -12.173 1.00 89.56 199 THR A CA 1
ATOM 1558 C C . THR A 1 199 ? 2.578 -20.470 -13.202 1.00 89.56 199 THR A C 1
ATOM 1560 O O . THR A 1 199 ? 1.603 -21.014 -13.709 1.00 89.56 199 THR A O 1
ATOM 1563 N N . GLY A 1 200 ? 3.826 -20.837 -13.507 1.00 90.94 200 GLY A N 1
ATOM 1564 C CA . GLY A 1 200 ? 4.165 -21.724 -14.621 1.00 90.94 200 GLY A CA 1
ATOM 1565 C C . GLY A 1 200 ? 4.138 -21.033 -15.989 1.00 90.94 200 GLY A C 1
ATOM 1566 O O . GLY A 1 200 ? 4.440 -21.676 -16.998 1.00 90.94 200 GLY A O 1
ATOM 1567 N N . ASP A 1 201 ? 3.818 -19.737 -16.046 1.00 91.19 201 ASP A N 1
ATOM 1568 C CA . ASP A 1 201 ? 3.718 -18.994 -17.300 1.00 91.19 201 ASP A CA 1
ATOM 1569 C C . ASP A 1 201 ? 5.091 -18.620 -17.864 1.00 91.19 201 ASP A C 1
ATOM 1571 O O . ASP A 1 201 ? 6.090 -18.479 -17.157 1.00 91.19 201 ASP A O 1
ATOM 1575 N N . LEU A 1 202 ? 5.144 -18.398 -19.177 1.00 91.50 202 LEU A N 1
ATOM 1576 C CA . LEU A 1 202 ? 6.333 -17.856 -19.826 1.00 91.50 202 LEU A CA 1
ATOM 1577 C C . LEU A 1 202 ? 6.451 -16.350 -19.560 1.00 91.50 202 LEU A C 1
ATOM 1579 O O . LEU A 1 202 ? 5.680 -15.553 -20.092 1.00 91.50 202 LEU A O 1
ATOM 1583 N N . LYS A 1 203 ? 7.489 -15.954 -18.820 1.00 89.69 203 LYS A N 1
ATOM 1584 C CA . LYS A 1 203 ? 7.879 -14.558 -18.589 1.00 89.69 203 LYS A CA 1
ATOM 1585 C C . LYS A 1 203 ? 9.053 -14.169 -19.489 1.00 89.69 203 LYS A C 1
ATOM 1587 O O . LYS A 1 203 ? 9.991 -14.945 -19.703 1.00 89.69 203 LYS A O 1
ATOM 1592 N N . MET A 1 204 ? 9.013 -12.951 -20.025 1.00 92.69 204 MET A N 1
ATOM 1593 C CA . MET A 1 204 ? 10.100 -12.385 -20.829 1.00 92.69 204 MET A CA 1
ATOM 1594 C C . MET A 1 204 ? 11.078 -11.609 -19.947 1.00 92.69 204 MET A C 1
ATOM 1596 O O . MET A 1 204 ? 10.883 -10.422 -19.699 1.00 92.69 204 MET A O 1
ATOM 1600 N N . GLY A 1 205 ? 12.135 -12.291 -19.500 1.00 92.19 205 GLY A N 1
ATOM 1601 C CA . GLY A 1 205 ? 13.258 -11.720 -18.758 1.00 92.19 205 GLY A CA 1
ATOM 1602 C C . GLY A 1 205 ? 12.833 -10.710 -17.695 1.00 92.19 205 GLY A C 1
ATOM 1603 O O . GLY A 1 205 ? 12.130 -11.061 -16.750 1.00 92.19 205 GLY A O 1
ATOM 1604 N N . ASN A 1 206 ? 13.266 -9.459 -17.855 1.00 94.69 206 ASN A N 1
ATOM 1605 C CA . ASN A 1 206 ? 12.992 -8.384 -16.902 1.00 94.69 206 ASN A CA 1
ATOM 1606 C C . ASN A 1 206 ? 11.852 -7.442 -17.326 1.00 94.69 206 ASN A C 1
ATOM 1608 O O . ASN A 1 206 ? 11.748 -6.337 -16.787 1.00 94.69 206 ASN A O 1
ATOM 1612 N N . GLN A 1 207 ? 11.032 -7.834 -18.304 1.00 95.62 207 GLN A N 1
ATOM 1613 C CA . GLN A 1 207 ? 9.888 -7.041 -18.744 1.00 95.62 207 GLN A CA 1
ATOM 1614 C C . GLN A 1 207 ? 8.765 -7.066 -17.705 1.00 95.62 207 GLN A C 1
ATOM 1616 O O . GLN A 1 207 ? 8.426 -8.112 -17.157 1.00 95.62 207 GLN A O 1
ATOM 1621 N N . ILE A 1 208 ? 8.176 -5.896 -17.474 1.00 93.88 208 ILE A N 1
ATOM 1622 C CA . ILE A 1 208 ? 6.963 -5.714 -16.676 1.00 93.88 208 ILE A CA 1
ATOM 1623 C C . ILE A 1 208 ? 5.769 -5.568 -17.621 1.00 93.88 208 ILE A C 1
ATOM 1625 O O . ILE A 1 208 ? 4.784 -6.291 -17.502 1.00 93.88 208 ILE A O 1
ATOM 1629 N N . ARG A 1 209 ? 5.846 -4.623 -18.571 1.00 93.56 209 ARG A N 1
ATOM 1630 C CA . ARG A 1 209 ? 4.763 -4.332 -19.525 1.00 93.56 209 ARG A CA 1
ATOM 1631 C C . ARG A 1 209 ? 5.249 -3.461 -20.684 1.00 93.56 209 ARG A C 1
ATOM 1633 O O . ARG A 1 209 ? 6.209 -2.712 -20.532 1.00 93.56 209 ARG A O 1
ATOM 1640 N N . VAL A 1 210 ? 4.557 -3.506 -21.819 1.00 95.44 210 VAL A N 1
ATOM 1641 C CA . VAL A 1 210 ? 4.702 -2.526 -22.908 1.00 95.44 210 VAL A CA 1
ATOM 1642 C C . VAL A 1 210 ? 3.753 -1.347 -22.683 1.00 95.44 210 VAL A C 1
ATOM 1644 O O . VAL A 1 210 ? 2.568 -1.539 -22.422 1.00 95.44 210 VAL A O 1
ATOM 1647 N N . ILE A 1 211 ? 4.270 -0.126 -22.783 1.00 95.50 211 ILE A N 1
ATOM 1648 C CA . ILE A 1 211 ? 3.505 1.117 -22.679 1.00 95.50 211 ILE A CA 1
ATOM 1649 C C . ILE A 1 211 ? 3.584 1.895 -23.989 1.00 95.50 211 ILE A C 1
ATOM 1651 O O . ILE A 1 211 ? 4.636 1.956 -24.622 1.00 95.50 211 ILE A O 1
ATOM 1655 N N . GLU A 1 212 ? 2.478 2.522 -24.375 1.00 96.12 212 GLU A N 1
ATOM 1656 C CA . GLU A 1 212 ? 2.381 3.346 -25.579 1.00 96.12 212 GLU A CA 1
ATOM 1657 C C . GLU A 1 212 ? 1.734 4.685 -25.240 1.00 96.12 212 GLU A C 1
ATOM 1659 O O . GLU A 1 212 ? 0.614 4.730 -24.723 1.00 96.12 212 GLU A O 1
ATOM 1664 N N . ASN A 1 213 ? 2.456 5.771 -25.521 1.00 95.38 213 ASN A N 1
ATOM 1665 C CA . ASN A 1 213 ? 2.029 7.156 -25.334 1.00 95.38 213 ASN A CA 1
ATOM 1666 C C . ASN A 1 213 ? 1.408 7.405 -23.950 1.00 95.38 213 ASN A C 1
ATOM 1668 O O . ASN A 1 213 ? 0.374 8.062 -23.820 1.00 95.38 213 ASN A O 1
ATOM 1672 N N . LYS A 1 214 ? 2.037 6.862 -22.901 1.00 95.62 214 LYS A N 1
ATOM 1673 C CA . LYS A 1 214 ? 1.573 7.017 -21.519 1.00 95.62 214 LYS A CA 1
ATOM 1674 C C . LYS A 1 214 ? 2.297 8.164 -20.835 1.00 95.62 214 LYS A C 1
ATOM 1676 O O . LYS A 1 214 ? 3.519 8.274 -20.926 1.00 95.62 214 LYS A O 1
ATOM 1681 N N . THR A 1 215 ? 1.542 8.983 -20.108 1.00 95.44 215 THR A N 1
ATOM 1682 C CA . THR A 1 215 ? 2.106 9.944 -19.159 1.00 95.44 215 THR A CA 1
ATOM 1683 C C . THR A 1 215 ? 2.664 9.188 -17.961 1.00 95.44 215 THR A C 1
ATOM 1685 O O . THR A 1 215 ? 1.950 8.425 -17.313 1.00 95.44 215 THR A O 1
ATOM 1688 N N . VAL A 1 216 ? 3.937 9.410 -17.662 1.00 95.31 216 VAL A N 1
ATOM 1689 C CA . VAL A 1 216 ? 4.645 8.820 -16.527 1.00 95.31 216 VAL A CA 1
ATOM 1690 C C . VAL A 1 216 ? 5.326 9.907 -15.710 1.00 95.31 216 VAL A C 1
ATOM 1692 O O . VAL A 1 216 ? 5.727 10.943 -16.248 1.00 95.31 216 VAL A O 1
ATOM 1695 N N . THR A 1 217 ? 5.502 9.654 -14.418 1.00 95.19 217 THR A N 1
ATOM 1696 C CA . THR A 1 217 ? 6.273 10.525 -13.525 1.00 95.19 217 THR A CA 1
ATOM 1697 C C . THR A 1 217 ? 7.696 9.993 -13.411 1.00 95.19 217 THR A C 1
ATOM 1699 O O . THR A 1 217 ? 7.911 8.876 -12.947 1.00 95.19 217 THR A O 1
ATOM 1702 N N . VAL A 1 218 ? 8.693 10.772 -13.824 1.00 93.81 218 VAL A N 1
ATOM 1703 C CA . VAL A 1 218 ? 10.106 10.380 -13.787 1.00 93.81 218 VAL A CA 1
ATOM 1704 C C . VAL A 1 218 ? 10.677 10.596 -12.387 1.00 93.81 218 VAL A C 1
ATOM 1706 O O . VAL A 1 218 ? 10.765 11.722 -11.898 1.00 93.81 218 VAL A O 1
ATOM 1709 N N . ILE A 1 219 ? 11.116 9.500 -11.768 1.00 92.44 219 ILE A N 1
ATOM 1710 C CA . ILE A 1 219 ? 11.771 9.455 -10.453 1.00 92.44 219 ILE A CA 1
ATOM 1711 C C . ILE A 1 219 ? 13.253 9.813 -10.577 1.00 92.44 219 ILE A C 1
ATOM 1713 O O . ILE A 1 219 ? 13.792 10.548 -9.751 1.00 92.44 219 ILE A O 1
ATOM 1717 N N . LYS A 1 220 ? 13.936 9.253 -11.583 1.00 91.00 220 LYS A N 1
ATOM 1718 C CA . LYS A 1 220 ? 15.358 9.507 -11.867 1.00 91.00 220 LYS A CA 1
ATOM 1719 C C . LYS A 1 220 ? 15.715 9.125 -13.301 1.00 91.00 220 LYS A C 1
ATOM 1721 O O . LYS A 1 220 ? 15.016 8.350 -13.952 1.00 91.00 220 LYS A O 1
ATOM 1726 N N . LYS A 1 221 ? 16.856 9.627 -13.773 1.00 91.56 221 LYS A N 1
ATOM 1727 C CA . LYS A 1 221 ? 17.441 9.285 -15.074 1.00 91.56 221 LYS A CA 1
ATOM 1728 C C . LYS A 1 221 ? 18.805 8.626 -14.882 1.00 91.56 221 LYS A C 1
ATOM 1730 O O . LYS A 1 221 ? 19.609 9.100 -14.085 1.00 91.56 221 LYS A O 1
ATOM 1735 N N . GLN A 1 222 ? 19.085 7.579 -15.653 1.00 91.06 222 GLN A N 1
ATOM 1736 C CA . GLN A 1 222 ? 20.383 6.907 -15.693 1.00 91.06 222 GLN A CA 1
ATOM 1737 C C . GLN A 1 222 ? 20.744 6.559 -17.139 1.00 91.06 222 GLN A C 1
ATOM 1739 O O . GLN A 1 222 ? 20.185 5.632 -17.718 1.00 91.06 222 GLN A O 1
ATOM 1744 N N . LYS A 1 223 ? 21.717 7.271 -17.723 1.00 92.38 223 LYS A N 1
ATOM 1745 C CA . LYS A 1 223 ? 22.083 7.132 -19.146 1.00 92.38 223 LYS A CA 1
ATOM 1746 C C . LYS A 1 223 ? 20.841 7.296 -20.045 1.00 92.38 223 LYS A C 1
ATOM 1748 O O . LYS A 1 223 ? 20.201 8.348 -20.013 1.00 92.38 223 LYS A O 1
ATOM 1753 N N . GLU A 1 224 ? 20.502 6.262 -20.812 1.00 94.81 224 GLU A N 1
ATOM 1754 C CA . GLU A 1 224 ? 19.338 6.189 -21.702 1.00 94.81 224 GLU A CA 1
ATOM 1755 C C . GLU A 1 224 ? 18.069 5.686 -21.002 1.00 94.81 224 GLU A C 1
ATOM 1757 O O . GLU A 1 224 ? 17.066 5.465 -21.662 1.00 94.81 224 GLU A O 1
ATOM 1762 N N . TRP A 1 225 ? 18.092 5.481 -19.686 1.00 95.62 225 TRP A N 1
ATOM 1763 C CA . TRP A 1 225 ? 16.965 4.931 -18.940 1.00 95.62 225 TRP A CA 1
ATOM 1764 C C . TRP A 1 225 ? 16.297 5.982 -18.064 1.00 95.62 225 TRP A C 1
ATOM 1766 O O . TRP A 1 225 ? 16.964 6.763 -17.375 1.00 95.62 225 TRP A O 1
ATOM 1776 N N . PHE A 1 226 ? 14.972 5.945 -18.040 1.00 95.19 226 PHE A N 1
ATOM 1777 C CA . PHE A 1 226 ? 14.142 6.640 -17.071 1.00 95.19 226 PHE A CA 1
ATOM 1778 C C . PHE A 1 226 ? 13.598 5.633 -16.071 1.00 95.19 226 PHE A C 1
ATOM 1780 O O . PHE A 1 226 ? 13.056 4.603 -16.457 1.00 95.19 226 PHE A O 1
ATOM 1787 N N . PHE A 1 227 ? 13.742 5.936 -14.788 1.00 95.19 227 PHE A N 1
ATOM 1788 C CA . PHE A 1 227 ? 13.027 5.239 -13.731 1.00 95.19 227 PHE A CA 1
ATOM 1789 C C . PHE A 1 227 ? 11.751 6.018 -13.454 1.00 95.19 227 PHE A C 1
ATOM 1791 O O . PHE A 1 227 ? 11.826 7.216 -13.168 1.00 95.19 227 PHE A O 1
ATOM 1798 N N . VAL A 1 228 ? 10.600 5.376 -13.595 1.00 95.50 228 VAL A N 1
ATOM 1799 C CA . VAL A 1 228 ? 9.314 6.062 -13.693 1.00 95.50 228 VAL A CA 1
ATOM 1800 C C . VAL A 1 228 ? 8.251 5.397 -12.833 1.00 95.50 228 VAL A C 1
ATOM 1802 O O . VAL A 1 228 ? 8.307 4.194 -12.590 1.00 95.50 228 VAL A O 1
ATOM 1805 N N . VAL A 1 229 ? 7.274 6.197 -12.416 1.00 95.94 229 VAL A N 1
ATOM 1806 C CA . VAL A 1 229 ? 5.968 5.746 -11.932 1.00 95.94 229 VAL A CA 1
ATOM 1807 C C . VAL A 1 229 ? 4.990 5.838 -13.097 1.00 95.94 229 VAL A C 1
ATOM 1809 O O . VAL A 1 229 ? 4.792 6.917 -13.665 1.00 95.94 229 VAL A O 1
ATOM 1812 N N . LEU A 1 230 ? 4.382 4.713 -13.445 1.00 95.75 230 LEU A N 1
ATOM 1813 C CA . LEU A 1 230 ? 3.248 4.630 -14.354 1.00 95.75 230 LEU A CA 1
ATOM 1814 C C . LEU A 1 230 ? 1.976 4.509 -13.513 1.00 95.75 230 LEU A C 1
ATOM 1816 O O . LEU A 1 230 ? 1.788 3.489 -12.861 1.00 95.75 230 LEU A O 1
ATOM 1820 N N . GLN A 1 231 ? 1.110 5.522 -13.545 1.00 92.88 231 GLN A N 1
ATOM 1821 C CA . GLN A 1 231 ? -0.205 5.445 -12.908 1.00 92.88 231 GLN A CA 1
ATOM 1822 C C . GLN A 1 231 ? -1.186 4.735 -13.843 1.00 92.88 231 GLN A C 1
ATOM 1824 O O . GLN A 1 231 ? -1.425 5.191 -14.965 1.00 92.88 231 GLN A O 1
ATOM 1829 N N . GLU A 1 232 ? -1.784 3.651 -13.365 1.00 86.31 232 GLU A N 1
ATOM 1830 C CA . GLU A 1 232 ? -2.938 3.011 -13.992 1.00 86.31 232 GLU A CA 1
ATOM 1831 C C . GLU A 1 232 ? -4.189 3.225 -13.131 1.00 86.31 232 GLU A C 1
ATOM 1833 O O . GLU A 1 232 ? -4.145 3.911 -12.107 1.00 86.31 232 GLU A O 1
ATOM 1838 N N . LYS A 1 233 ? -5.330 2.697 -13.588 1.00 80.31 233 LYS A N 1
ATOM 1839 C CA . LYS A 1 233 ? -6.642 2.964 -12.986 1.00 80.31 233 LYS A CA 1
ATOM 1840 C C . LYS A 1 233 ? -6.681 2.629 -11.490 1.00 80.31 233 LYS A C 1
ATOM 1842 O O . LYS A 1 233 ? -7.130 3.459 -10.710 1.00 80.31 233 LYS A O 1
ATOM 1847 N N . ASP A 1 234 ? -6.167 1.457 -11.124 1.00 77.44 234 ASP A N 1
ATOM 1848 C CA . ASP A 1 234 ? -6.305 0.900 -9.771 1.00 77.44 234 ASP A CA 1
ATOM 1849 C C . ASP A 1 234 ? -4.947 0.751 -9.047 1.00 77.44 234 ASP A C 1
ATOM 1851 O O . ASP A 1 234 ? -4.888 0.479 -7.849 1.00 77.44 234 ASP A O 1
ATOM 1855 N N . GLN A 1 235 ? -3.833 0.935 -9.765 1.00 89.19 235 GLN A N 1
ATOM 1856 C CA . GLN A 1 235 ? -2.482 0.754 -9.236 1.00 89.19 235 GLN A CA 1
ATOM 1857 C C . GLN A 1 235 ? -1.455 1.573 -10.023 1.00 89.19 235 GLN A C 1
ATOM 1859 O O . GLN A 1 235 ? -1.492 1.654 -11.251 1.00 89.19 235 GLN A O 1
ATOM 1864 N N . SER A 1 236 ? -0.490 2.145 -9.311 1.00 95.19 236 SER A N 1
ATOM 1865 C CA . SER A 1 236 ? 0.752 2.666 -9.872 1.00 95.19 236 SER A CA 1
ATOM 1866 C C . SER A 1 236 ? 1.836 1.591 -9.896 1.00 95.19 236 SER A C 1
ATOM 1868 O O . SER A 1 236 ? 2.015 0.855 -8.929 1.00 95.19 236 SER A O 1
ATOM 1870 N N . ILE A 1 237 ? 2.620 1.532 -10.970 1.00 95.56 237 ILE A N 1
ATOM 1871 C CA . ILE A 1 237 ? 3.728 0.581 -11.119 1.00 95.56 237 ILE A CA 1
ATOM 1872 C C . ILE A 1 237 ? 5.026 1.346 -11.342 1.00 95.56 237 ILE A C 1
ATOM 1874 O O . ILE A 1 237 ? 5.092 2.274 -12.152 1.00 95.56 237 ILE A O 1
ATOM 1878 N N . ILE A 1 238 ? 6.079 0.935 -10.640 1.00 96.06 238 ILE A N 1
ATOM 1879 C CA . ILE A 1 238 ? 7.413 1.506 -10.790 1.00 96.06 238 ILE A CA 1
ATOM 1880 C C . ILE A 1 238 ? 8.285 0.607 -11.662 1.00 96.06 238 ILE A C 1
ATOM 1882 O O . ILE A 1 238 ? 8.367 -0.602 -11.451 1.00 96.06 238 ILE A O 1
ATOM 1886 N N . GLY A 1 239 ? 9.009 1.213 -12.601 1.00 96.25 239 GLY A N 1
ATOM 1887 C CA . GLY A 1 239 ? 9.988 0.490 -13.401 1.00 96.25 239 GLY A CA 1
ATOM 1888 C C . GLY A 1 239 ? 10.882 1.390 -14.240 1.00 96.25 239 GLY A C 1
ATOM 1889 O O . GLY A 1 239 ? 10.828 2.617 -14.186 1.00 96.25 239 GLY A O 1
ATOM 1890 N N . TRP A 1 240 ? 11.740 0.750 -15.019 1.00 96.94 240 TRP A N 1
ATOM 1891 C CA . TRP A 1 240 ? 12.671 1.373 -15.942 1.00 96.94 240 TRP A CA 1
ATOM 1892 C C . TRP A 1 240 ? 12.144 1.315 -17.364 1.00 96.94 240 TRP A C 1
ATOM 1894 O O . TRP A 1 240 ? 11.742 0.258 -17.832 1.00 96.94 240 TRP A O 1
ATOM 1904 N N . VAL A 1 241 ? 12.215 2.426 -18.080 1.00 97.19 241 VAL A N 1
ATOM 1905 C CA . VAL A 1 241 ? 11.912 2.487 -19.509 1.00 97.19 241 VAL A CA 1
ATOM 1906 C C . VAL A 1 241 ? 13.076 3.145 -20.232 1.00 97.19 241 VAL A C 1
ATOM 1908 O O . VAL A 1 241 ? 13.658 4.122 -19.749 1.00 97.19 241 VAL A O 1
ATOM 1911 N N . LYS A 1 242 ? 13.474 2.564 -21.360 1.00 95.75 242 LYS A N 1
ATOM 1912 C CA . LYS A 1 242 ? 14.522 3.135 -22.201 1.00 95.75 242 LYS A CA 1
ATOM 1913 C C . LYS A 1 242 ? 13.933 4.309 -22.992 1.00 95.75 242 LYS A C 1
ATOM 1915 O O . LYS A 1 242 ? 12.804 4.206 -23.459 1.00 95.75 242 LYS A O 1
ATOM 1920 N N . LYS A 1 243 ? 14.674 5.416 -23.064 1.00 83.38 243 LYS A N 1
ATOM 1921 C CA . LYS A 1 243 ? 14.338 6.608 -23.850 1.00 83.38 243 LYS A CA 1
ATOM 1922 C C . LYS A 1 243 ? 14.147 6.264 -25.324 1.00 83.38 243 LYS A C 1
ATOM 1924 O O . LYS A 1 243 ? 14.938 5.434 -25.825 1.00 83.38 243 LYS A O 1
#

pLDDT: mean 85.06, std 17.16, range [29.69, 97.56]

Nearest PDB structures (foldseek):
  3nm7-assembly2_D  TM=5.735E-01  e=2.912E+00  Borreliella burgdorferi
  7zb2-assembly5_EEE  TM=2.623E-01  e=9.423E+00  Omphalotus olearius

Mean predicted aligned error: 8.64 Å